Protein AF-A0A0J9XSH2-F1 (afdb_monomer)

Secondary structure (DSSP, 8-state):
-HHHHHHHHHHHHHHHHHHHHHHHHHHHHHH--HHHHHHHHHS-HHHHHHHHHHT--TTTTTTS-HHHHHHHHHHTS-TTS-HHHHHHHHHHHHHHHHHHHHHHHHIIIII--HHHHHHHHHHHHHHHHH-HHHHS-HHHHHHHHB-SS-BPPHHHHHHHHHHHHHHHHHHHHHHHHHHT--

Foldseek 3Di:
DVVVVVVVVVVVVVLVVVLVVLVCCVVVVLVPPVVLVVCLVPHDLLVSLLVVLVPLDLQVLVPDDPVSNVSCCVPQNPPPADSVLLRQLSNLLSVQVSVLSVVLSVCVPPVPPLVVSLVSLVVVLVCLVPPVPVSRPPVSVCSSQDDPPHGDDPSNNCSSNVVVSVSVSVSSVVSSVSRVPD

Organism: Brugia malayi (NCBI:txid6279)

Radius of gyration: 18.65 Å; Cα contacts (8 Å, |Δi|>4): 142; chains: 1; bounding box: 59×28×49 Å

Solvent-accessible surface area (backbone atoms only — not comparable to full-atom values): 10189 Å² total; per-residue (Å²): 120,68,71,64,57,57,54,48,54,61,49,46,58,58,46,49,55,58,44,49,54,51,51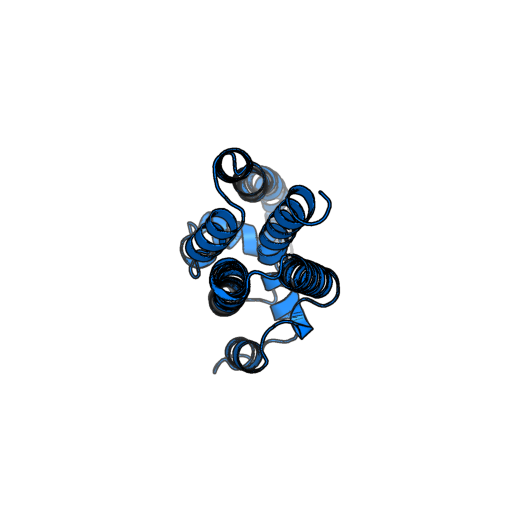,47,45,58,52,44,63,64,69,60,42,64,63,55,60,50,38,73,74,74,47,54,72,41,54,50,32,41,50,56,23,69,67,52,57,43,50,56,64,69,72,42,57,71,68,57,44,53,44,48,47,70,75,66,36,64,95,85,61,51,74,70,53,48,42,47,42,48,27,51,48,38,47,52,52,26,52,54,35,38,47,54,16,47,41,46,71,72,64,67,46,69,68,57,49,42,49,51,53,51,51,50,49,49,37,59,72,76,39,51,72,78,65,48,53,66,72,48,49,49,58,52,29,63,46,100,87,53,76,56,52,69,68,63,48,49,54,55,47,53,72,61,43,55,61,53,49,54,51,52,49,51,55,44,63,74,63,66,74,117

Mean predicted aligned error: 19.88 Å

Nearest PDB structures (foldseek):
  8abq-assembly2_D  TM=1.852E-01  e=5.324E+00  Homo sapiens
  4fzs-assembly1_A  TM=1.572E-01  e=5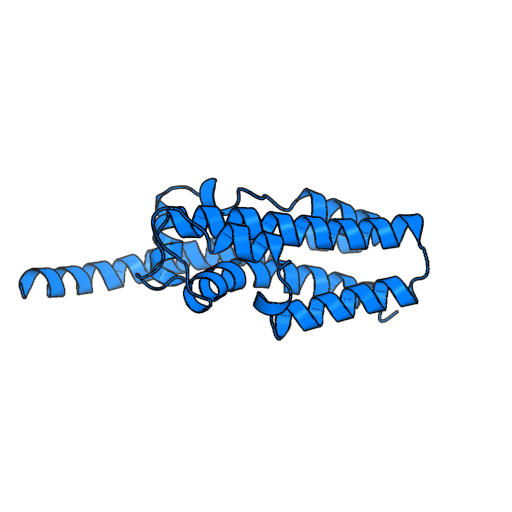.324E+00  Homo sapiens

Structure (mmCIF, N/CA/C/O backbone):
data_AF-A0A0J9XSH2-F1
#
_entry.id   AF-A0A0J9XSH2-F1
#
loop_
_atom_site.group_PDB
_atom_site.id
_atom_site.type_symbol
_atom_site.label_atom_id
_atom_site.label_alt_id
_atom_site.label_comp_id
_atom_site.label_asym_id
_atom_site.label_entity_id
_atom_site.label_seq_id
_atom_site.pdbx_PDB_ins_code
_atom_site.Cartn_x
_atom_site.Cartn_y
_atom_site.Cartn_z
_atom_site.occupancy
_atom_site.B_iso_or_equiv
_atom_site.auth_seq_id
_atom_site.auth_comp_id
_atom_site.auth_asym_id
_atom_site.auth_atom_id
_atom_site.pdbx_PDB_model_num
ATOM 1 N N . MET A 1 1 ? -35.737 3.400 24.859 1.00 38.53 1 MET A N 1
ATOM 2 C CA . MET A 1 1 ? -34.681 2.851 23.975 1.00 38.53 1 MET A CA 1
ATOM 3 C C . MET A 1 1 ? -35.020 2.986 22.488 1.00 38.53 1 MET A C 1
ATOM 5 O O . MET A 1 1 ? -34.117 3.213 21.700 1.00 38.53 1 MET A O 1
ATOM 9 N N . THR A 1 2 ? -36.297 2.952 22.095 1.00 33.91 2 THR A N 1
ATOM 10 C CA . THR A 1 2 ? -36.756 3.060 20.693 1.00 33.91 2 THR A CA 1
ATOM 11 C C . THR A 1 2 ? -36.551 4.449 20.059 1.00 33.91 2 THR A C 1
ATOM 13 O O . THR A 1 2 ? -36.193 4.539 18.891 1.00 33.91 2 THR A O 1
ATOM 16 N N . LEU A 1 3 ? -36.648 5.533 20.843 1.00 32.22 3 LEU A N 1
ATOM 17 C CA . LEU A 1 3 ? -36.472 6.916 20.354 1.00 32.22 3 LEU A CA 1
ATOM 18 C C . LEU A 1 3 ? -35.029 7.265 19.922 1.00 32.22 3 LEU A C 1
ATOM 20 O O . LEU A 1 3 ? -34.821 8.163 19.110 1.00 32.22 3 LEU A O 1
ATOM 24 N N . LEU A 1 4 ? -34.026 6.570 20.471 1.00 32.03 4 LEU A N 1
ATOM 25 C CA . LEU A 1 4 ? -32.612 6.748 20.107 1.00 32.03 4 LEU A CA 1
ATOM 26 C C . LEU A 1 4 ? -32.296 6.116 18.742 1.00 32.03 4 LEU A C 1
ATOM 28 O O . LEU A 1 4 ? -31.471 6.640 18.003 1.00 32.03 4 LEU A O 1
ATOM 32 N N . CYS A 1 5 ? -33.004 5.043 18.382 1.00 29.03 5 CYS A N 1
ATOM 33 C CA . CYS A 1 5 ? -32.832 4.341 17.110 1.00 29.03 5 CYS A CA 1
ATOM 34 C C . CYS A 1 5 ? -33.472 5.102 15.931 1.00 29.03 5 CYS A C 1
ATOM 36 O O . CYS A 1 5 ? -32.918 5.130 14.835 1.00 29.03 5 CYS A O 1
ATOM 38 N N . GLU A 1 6 ? -34.602 5.787 16.146 1.00 31.98 6 GLU A N 1
ATOM 39 C CA . GLU A 1 6 ? -35.232 6.622 15.107 1.00 31.98 6 GLU A CA 1
ATOM 40 C C . GLU A 1 6 ? -34.481 7.932 14.846 1.00 31.98 6 GLU A C 1
ATOM 42 O O . GLU A 1 6 ? -34.359 8.340 13.690 1.00 31.98 6 GLU A O 1
ATOM 47 N N . LYS A 1 7 ? -33.897 8.559 15.881 1.00 33.41 7 LYS A N 1
ATOM 48 C CA . LYS A 1 7 ? -33.006 9.714 15.680 1.00 33.41 7 LYS A CA 1
ATOM 49 C C . LYS A 1 7 ? -31.754 9.346 14.878 1.00 33.41 7 LYS A C 1
ATOM 51 O O . LYS A 1 7 ? -31.352 10.144 14.037 1.00 33.41 7 LYS A O 1
ATOM 56 N N . MET A 1 8 ? -31.205 8.138 15.065 1.00 30.08 8 MET A N 1
ATOM 57 C CA . MET A 1 8 ? -30.066 7.645 14.276 1.00 30.08 8 MET A CA 1
ATOM 58 C C . MET A 1 8 ? -30.385 7.488 12.787 1.00 30.08 8 MET A C 1
ATOM 60 O O . MET A 1 8 ? -29.514 7.748 11.963 1.00 30.08 8 MET A O 1
ATOM 64 N N . LYS A 1 9 ? -31.618 7.114 12.414 1.00 32.78 9 LYS A N 1
ATOM 65 C CA . LYS A 1 9 ? -31.999 6.964 10.998 1.00 32.78 9 LYS A CA 1
ATOM 66 C C . LYS A 1 9 ? -31.972 8.289 10.235 1.00 32.78 9 LYS A C 1
ATOM 68 O O . LYS A 1 9 ? -31.479 8.317 9.115 1.00 32.78 9 LYS A O 1
ATOM 73 N N . TYR A 1 10 ? -32.450 9.377 10.841 1.00 33.00 10 TYR A N 1
ATOM 74 C CA . TYR A 1 10 ? -32.443 10.697 10.198 1.00 33.00 10 TYR A CA 1
ATOM 75 C C . TYR A 1 10 ? -31.046 11.331 10.156 1.00 33.00 10 TYR A C 1
ATOM 77 O O . TYR A 1 10 ? -30.703 11.973 9.164 1.00 33.00 10 TYR A O 1
ATOM 85 N N . THR A 1 11 ? -30.207 11.111 11.176 1.00 37.81 11 THR A N 1
ATOM 86 C CA . THR A 1 11 ? -28.788 11.495 11.099 1.00 37.81 11 THR A CA 1
ATOM 87 C C . THR A 1 11 ? -28.023 10.650 10.091 1.00 37.81 11 THR A C 1
ATOM 89 O O . THR A 1 11 ? -27.187 11.207 9.395 1.00 37.81 11 THR A O 1
ATOM 92 N N . ALA A 1 12 ? -28.347 9.363 9.925 1.00 36.47 12 ALA A N 1
ATOM 93 C CA . ALA A 1 12 ? -27.684 8.493 8.956 1.00 36.47 12 ALA A CA 1
ATOM 94 C C . ALA A 1 12 ? -27.891 8.959 7.509 1.00 36.47 12 ALA A C 1
ATOM 96 O O . ALA A 1 12 ? -26.950 8.900 6.730 1.00 36.47 12 ALA A O 1
ATOM 97 N N . THR A 1 13 ? -29.068 9.481 7.142 1.00 39.28 13 THR A N 1
ATOM 98 C CA . THR A 1 13 ? -29.310 9.950 5.764 1.00 39.28 13 THR A CA 1
ATOM 99 C C . THR A 1 13 ? -28.586 11.264 5.457 1.00 39.28 13 THR A C 1
ATOM 101 O O . THR A 1 13 ? -28.052 11.424 4.366 1.00 39.28 13 THR A O 1
ATOM 104 N N . VAL A 1 14 ? -28.510 12.202 6.410 1.00 39.84 14 VAL A N 1
ATOM 105 C CA . VAL A 1 14 ? -27.771 13.469 6.217 1.00 39.84 14 VAL A CA 1
ATOM 106 C C . VAL A 1 14 ? -26.260 13.255 6.342 1.00 39.84 14 VAL A C 1
ATOM 108 O O . VAL A 1 14 ? -25.496 13.826 5.565 1.00 39.84 14 VAL A O 1
ATOM 111 N N . GLN A 1 15 ? -25.823 12.381 7.256 1.00 37.91 15 GLN A N 1
ATOM 112 C CA . GLN A 1 15 ? -24.434 11.938 7.319 1.00 37.91 15 GLN A CA 1
ATOM 113 C C . GLN A 1 15 ? -24.051 11.240 6.020 1.00 37.91 15 GLN A C 1
ATOM 115 O O . GLN A 1 15 ? -23.038 11.617 5.467 1.00 37.91 15 GLN A O 1
ATOM 120 N N . GLN A 1 16 ? -24.867 10.352 5.447 1.00 39.25 16 GLN A N 1
ATOM 121 C CA . GLN A 1 16 ? -24.555 9.699 4.168 1.00 39.25 16 GLN A CA 1
ATOM 122 C C . GLN A 1 16 ? -24.209 10.681 3.036 1.00 39.25 16 GLN A C 1
ATOM 124 O O . GLN A 1 16 ? -23.271 10.411 2.297 1.00 39.25 16 GLN A O 1
ATOM 129 N N . TYR A 1 17 ? -24.882 11.832 2.913 1.00 40.97 17 TYR A N 1
ATOM 130 C CA . TYR A 1 17 ? -24.556 12.808 1.859 1.00 40.97 17 TYR A CA 1
ATOM 131 C C . TYR A 1 17 ? -23.258 13.582 2.124 1.00 40.97 17 TYR A C 1
ATOM 133 O O . TYR A 1 17 ? -22.423 13.682 1.227 1.00 40.97 17 TYR A O 1
ATOM 141 N N . VAL A 1 18 ? -23.045 14.062 3.354 1.00 44.22 18 VAL A N 1
ATOM 142 C CA . VAL A 1 18 ? -21.781 14.724 3.744 1.00 44.22 18 VAL A CA 1
ATOM 143 C C . VAL A 1 18 ? -20.610 13.732 3.691 1.00 44.22 18 VAL A C 1
ATOM 145 O O . VAL A 1 18 ? -19.496 14.078 3.310 1.00 44.22 18 VAL A O 1
ATOM 148 N N . PHE A 1 19 ? -20.870 12.468 4.016 1.00 44.50 19 PHE A N 1
ATOM 149 C CA . PHE A 1 19 ? -19.901 11.382 3.951 1.00 44.50 19 PHE A CA 1
ATOM 150 C C . PHE A 1 19 ? -19.521 11.007 2.536 1.00 44.50 19 PHE A C 1
ATOM 152 O O . PHE A 1 19 ? -18.345 10.762 2.293 1.00 44.50 19 PHE A O 1
ATOM 159 N N . VAL A 1 20 ? -20.485 10.942 1.616 1.00 44.09 20 VAL A N 1
ATOM 160 C CA . VAL A 1 20 ? -20.175 10.680 0.213 1.00 44.09 20 VAL A CA 1
ATOM 161 C C . VAL A 1 20 ? -19.267 11.786 -0.298 1.00 44.09 20 VAL A C 1
ATOM 163 O O . VAL A 1 20 ? -18.233 11.451 -0.841 1.00 44.09 20 VAL A O 1
ATOM 166 N N . GLU A 1 21 ? -19.541 13.067 -0.042 1.00 40.28 21 GLU A N 1
ATOM 167 C CA . GLU A 1 21 ? -18.652 14.157 -0.477 1.00 40.28 21 GLU A CA 1
ATOM 168 C C . GLU A 1 21 ? -17.242 14.092 0.129 1.00 40.28 21 GLU A C 1
ATOM 170 O O . GLU A 1 21 ? -16.267 14.252 -0.601 1.00 40.28 21 GLU A O 1
ATOM 175 N N . ILE A 1 22 ? -17.106 13.814 1.430 1.00 46.38 22 ILE A N 1
ATOM 176 C CA . ILE A 1 22 ? -15.794 13.746 2.099 1.00 46.38 22 ILE A CA 1
ATOM 177 C C . ILE A 1 22 ? -15.006 12.503 1.670 1.00 46.38 22 ILE A C 1
ATOM 179 O O . ILE A 1 22 ? -13.802 12.593 1.434 1.00 46.38 22 ILE A O 1
ATOM 183 N N . PHE A 1 23 ? -15.666 11.349 1.542 1.00 45.00 23 PHE A N 1
ATOM 184 C CA . PHE A 1 23 ? -15.043 10.123 1.043 1.00 45.00 23 PHE A CA 1
ATOM 185 C C . PHE A 1 23 ? -14.668 10.273 -0.432 1.00 45.00 23 PHE A C 1
ATOM 187 O O . PHE A 1 23 ? -13.575 9.890 -0.833 1.00 45.00 23 PHE A O 1
ATOM 194 N N . PHE A 1 24 ? -15.524 10.918 -1.228 1.00 42.22 24 PHE A N 1
ATOM 195 C CA . PHE A 1 24 ? -15.224 11.259 -2.613 1.00 42.22 24 PHE A CA 1
ATOM 196 C C . PHE A 1 24 ? -14.065 12.251 -2.690 1.00 42.22 24 PHE A C 1
ATOM 198 O O . PHE A 1 24 ? -13.208 12.062 -3.530 1.00 42.22 24 PHE A O 1
ATOM 205 N N . GLN A 1 25 ? -13.952 13.242 -1.802 1.00 44.25 25 GLN A N 1
ATOM 206 C CA . GLN A 1 25 ? -12.785 14.131 -1.749 1.00 44.25 25 GLN A CA 1
ATOM 207 C C . GLN A 1 25 ? -11.510 13.398 -1.329 1.00 44.25 25 GLN A C 1
ATOM 209 O O . GLN A 1 25 ? -10.498 13.566 -1.990 1.00 44.25 25 GLN A O 1
ATOM 214 N N . LEU A 1 26 ? -11.540 12.543 -0.303 1.00 49.59 26 LEU A N 1
ATOM 215 C CA . LEU A 1 26 ? -10.377 11.734 0.092 1.00 49.59 26 LEU A CA 1
ATOM 216 C C . LEU A 1 26 ? -9.943 10.782 -1.031 1.00 49.59 26 LEU A C 1
ATOM 218 O O . LEU A 1 26 ? -8.756 10.701 -1.336 1.00 49.59 26 LEU A O 1
ATOM 222 N N . CYS A 1 27 ? -10.891 10.115 -1.692 1.00 43.66 27 CYS A N 1
ATOM 223 C CA . CYS A 1 27 ? -10.609 9.250 -2.833 1.00 43.66 27 CYS A CA 1
ATOM 224 C C . CYS A 1 27 ? -10.213 10.036 -4.091 1.00 43.66 27 CYS A C 1
ATOM 226 O O . CYS A 1 27 ? -9.375 9.556 -4.842 1.00 43.66 27 CYS A O 1
ATOM 228 N N . CYS A 1 28 ? -10.781 11.215 -4.360 1.00 38.72 28 CYS A N 1
ATOM 229 C CA . CYS A 1 28 ? -10.512 11.998 -5.572 1.00 38.72 28 CYS A CA 1
ATOM 230 C C . CYS A 1 28 ? -9.268 12.877 -5.458 1.00 38.72 28 CYS A C 1
ATOM 232 O O . CYS A 1 28 ? -8.533 12.957 -6.437 1.00 38.72 28 CYS A O 1
ATOM 234 N N . GLU A 1 29 ? -8.990 13.486 -4.304 1.00 41.72 29 GLU A N 1
ATOM 235 C CA . GLU A 1 29 ? -7.711 14.168 -4.058 1.00 41.72 29 GLU A CA 1
ATOM 236 C C . GLU A 1 29 ? -6.557 13.157 -4.063 1.00 41.72 29 GLU A C 1
ATOM 238 O O . GLU A 1 29 ? -5.481 13.478 -4.553 1.00 41.72 29 GLU A O 1
ATOM 243 N N . ALA A 1 30 ? -6.788 11.913 -3.618 1.00 44.94 30 ALA A N 1
ATOM 244 C CA . ALA A 1 30 ? -5.808 10.835 -3.761 1.00 44.94 30 ALA A CA 1
ATOM 245 C C . ALA A 1 30 ? -5.706 10.276 -5.197 1.00 44.94 30 ALA A C 1
ATOM 247 O O . ALA A 1 30 ? -4.618 9.911 -5.629 1.00 44.94 30 ALA A O 1
ATOM 248 N N . ARG A 1 31 ? -6.815 10.183 -5.953 1.00 41.69 31 ARG A N 1
ATOM 249 C CA . ARG A 1 31 ? -6.830 9.576 -7.306 1.00 41.69 31 ARG A CA 1
ATOM 250 C C . ARG A 1 31 ? -6.407 10.513 -8.425 1.00 41.69 31 ARG A C 1
ATOM 252 O O . ARG A 1 31 ? -5.946 10.037 -9.463 1.00 41.69 31 ARG A O 1
ATOM 259 N N . ILE A 1 32 ? -6.586 11.818 -8.258 1.00 45.00 32 ILE A N 1
ATOM 260 C CA . ILE A 1 32 ? -6.106 12.808 -9.219 1.00 45.00 32 ILE A CA 1
ATOM 261 C C . ILE A 1 32 ? -4.857 13.454 -8.638 1.00 45.00 32 ILE A C 1
ATOM 263 O O . ILE A 1 32 ? -4.803 14.656 -8.386 1.00 45.00 32 ILE A O 1
ATOM 267 N N . ASP A 1 33 ? -3.829 12.634 -8.440 1.00 59.72 33 ASP A N 1
ATOM 268 C CA . ASP A 1 33 ? -2.495 13.148 -8.198 1.00 59.72 33 ASP A CA 1
ATOM 269 C C . ASP A 1 33 ? -1.966 13.727 -9.525 1.00 59.72 33 ASP A C 1
ATOM 271 O O . ASP A 1 33 ? -1.267 13.080 -10.308 1.00 59.72 33 ASP A O 1
ATOM 275 N N . TYR A 1 34 ? -2.389 14.960 -9.837 1.00 51.34 34 TYR A N 1
ATOM 276 C CA . TYR A 1 34 ? -1.862 15.737 -10.964 1.00 51.34 34 TYR A CA 1
ATOM 277 C C . TYR A 1 34 ? -0.334 15.802 -10.914 1.00 51.34 34 TYR A C 1
ATOM 279 O O . TYR A 1 34 ? 0.316 15.830 -11.960 1.00 51.34 34 TYR A O 1
ATOM 287 N N . SER A 1 35 ? 0.223 15.778 -9.703 1.00 67.19 35 SER A N 1
ATOM 288 C CA . SER A 1 35 ? 1.653 15.697 -9.473 1.00 67.19 35 SER A CA 1
ATOM 289 C C . SER A 1 35 ? 2.203 14.350 -9.958 1.00 67.19 35 SER A C 1
ATOM 291 O O . SER A 1 35 ? 3.183 14.352 -10.694 1.00 67.19 35 SER A O 1
ATOM 293 N N . LEU A 1 36 ? 1.557 13.211 -9.687 1.00 68.88 36 LEU A N 1
ATOM 294 C CA . LEU A 1 36 ? 2.007 11.909 -10.206 1.00 68.88 36 LEU A CA 1
ATOM 295 C C . LEU A 1 36 ? 2.062 11.873 -11.739 1.00 68.88 36 LEU A C 1
ATOM 297 O O . LEU A 1 36 ? 3.066 11.450 -12.302 1.00 68.88 36 LEU A O 1
ATOM 301 N N . ASN A 1 37 ? 1.022 12.344 -12.434 1.00 71.81 37 ASN A N 1
ATOM 302 C CA . ASN A 1 37 ? 1.038 12.374 -13.903 1.00 71.81 37 ASN A CA 1
ATOM 303 C C . ASN A 1 37 ? 2.131 13.303 -14.455 1.00 71.81 37 ASN A C 1
ATOM 305 O O . ASN A 1 37 ? 2.766 12.971 -15.454 1.00 71.81 37 ASN A O 1
ATOM 309 N N . PHE A 1 38 ? 2.360 14.451 -13.809 1.00 74.44 38 PHE A N 1
ATOM 310 C CA . PHE A 1 38 ? 3.454 15.355 -14.163 1.00 74.44 38 PHE A CA 1
ATOM 311 C C . PHE A 1 38 ? 4.820 14.676 -13.987 1.00 74.44 38 PHE A C 1
ATOM 313 O O . PHE A 1 38 ? 5.671 14.762 -14.870 1.00 74.44 38 PHE A O 1
ATOM 320 N N . ARG A 1 39 ? 5.010 13.951 -12.882 1.00 71.94 39 ARG A N 1
ATOM 321 C CA . ARG A 1 39 ? 6.239 13.212 -12.572 1.00 71.94 39 ARG A CA 1
ATOM 322 C C . ARG A 1 39 ? 6.492 12.067 -13.545 1.00 71.94 39 ARG A C 1
ATOM 324 O O . ARG A 1 39 ? 7.592 11.959 -14.078 1.00 71.94 39 ARG A O 1
ATOM 331 N N . LEU A 1 40 ? 5.452 11.302 -13.892 1.00 76.31 40 LEU A N 1
ATOM 332 C CA . LEU A 1 40 ? 5.525 10.247 -14.914 1.00 76.31 40 LEU A CA 1
ATOM 333 C C . LEU A 1 40 ? 6.059 10.752 -16.267 1.00 76.31 40 LEU A C 1
ATOM 335 O O . LEU A 1 40 ? 6.633 9.971 -17.023 1.00 76.31 40 LEU A O 1
ATOM 339 N N . GLN A 1 41 ? 5.859 12.036 -16.584 1.00 76.38 41 GLN A N 1
ATOM 340 C CA . GLN A 1 41 ? 6.304 12.649 -17.838 1.00 76.38 41 GLN A CA 1
ATOM 341 C C . GLN A 1 41 ? 7.683 13.312 -17.752 1.00 76.38 41 GLN A C 1
ATOM 343 O O . GLN A 1 41 ? 8.360 13.400 -18.775 1.00 76.38 41 GLN A O 1
ATOM 348 N N . ASN A 1 42 ? 8.086 13.792 -16.571 1.00 80.94 42 ASN A N 1
ATOM 349 C CA . ASN A 1 42 ? 9.231 14.698 -16.428 1.00 80.94 42 ASN A CA 1
ATOM 350 C C . ASN A 1 42 ? 10.381 14.154 -15.572 1.00 80.94 42 ASN A C 1
ATOM 352 O O . ASN A 1 42 ? 11.469 14.719 -15.618 1.00 80.94 42 ASN A O 1
ATOM 356 N N . GLU A 1 43 ? 10.160 13.083 -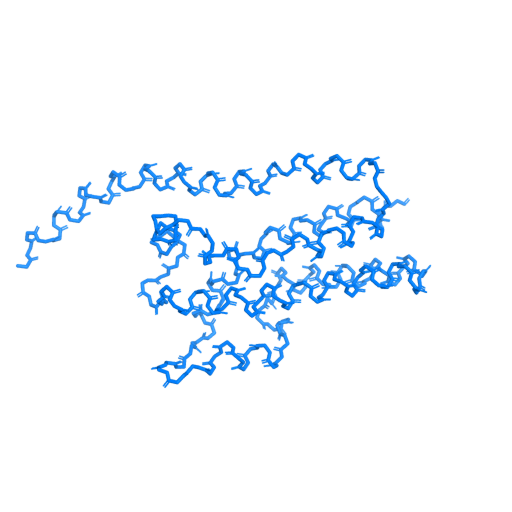14.815 1.00 81.81 43 GLU A N 1
ATOM 357 C CA . GLU A 1 43 ? 11.150 12.495 -13.908 1.00 81.81 43 GLU A CA 1
ATOM 358 C C . GLU A 1 43 ? 11.532 11.086 -14.362 1.00 81.81 43 GLU A C 1
ATOM 360 O O . GLU A 1 43 ? 10.753 10.381 -15.011 1.00 81.81 43 GLU A O 1
ATOM 365 N N . THR A 1 44 ? 12.738 10.655 -14.010 1.00 87.06 44 THR A N 1
ATOM 366 C CA . THR A 1 44 ? 13.179 9.270 -14.204 1.00 87.06 44 THR A CA 1
ATOM 367 C C . THR A 1 44 ? 12.425 8.321 -13.266 1.00 87.06 44 THR A C 1
ATOM 369 O O . THR A 1 44 ? 11.898 8.733 -12.236 1.00 87.06 44 THR A O 1
ATOM 372 N N . LEU A 1 45 ? 12.390 7.020 -13.579 1.00 87.25 45 LEU A N 1
ATOM 373 C CA . LEU A 1 45 ? 11.743 6.034 -12.700 1.00 87.25 45 LEU A CA 1
ATOM 374 C C . LEU A 1 45 ? 12.340 6.038 -11.285 1.00 87.25 45 LEU A C 1
ATOM 376 O O . LEU A 1 45 ? 11.602 5.912 -10.310 1.00 87.25 45 LEU A O 1
ATOM 380 N N . CYS A 1 46 ? 13.662 6.175 -11.166 1.00 89.38 46 CYS A N 1
ATOM 381 C CA . CYS A 1 46 ? 14.317 6.165 -9.863 1.00 89.38 46 CYS A CA 1
ATOM 382 C C . CYS A 1 46 ? 13.929 7.400 -9.037 1.00 89.38 46 CYS A C 1
ATOM 384 O O . CYS A 1 46 ? 13.586 7.256 -7.863 1.00 89.38 46 CYS A O 1
ATOM 386 N N . GLU A 1 47 ? 13.855 8.581 -9.663 1.00 87.56 47 GLU A N 1
ATOM 387 C CA . GLU A 1 47 ? 13.325 9.796 -9.029 1.00 87.56 47 GLU A CA 1
ATOM 388 C C . GLU A 1 47 ? 11.858 9.623 -8.622 1.00 87.56 47 GLU A C 1
ATOM 390 O O . GLU A 1 47 ? 11.507 9.918 -7.483 1.00 87.56 47 GLU A O 1
ATOM 395 N N . GLN A 1 48 ? 11.014 9.067 -9.495 1.00 87.94 48 GLN A N 1
ATOM 396 C CA . GLN A 1 48 ? 9.602 8.820 -9.189 1.00 87.94 48 GLN A CA 1
ATOM 397 C C . GLN A 1 48 ? 9.430 7.899 -7.975 1.00 87.94 48 GLN A C 1
ATOM 399 O O . GLN A 1 48 ? 8.625 8.192 -7.090 1.00 87.94 48 GLN A O 1
ATOM 404 N N . LEU A 1 49 ? 10.193 6.801 -7.906 1.00 90.56 49 LEU A N 1
ATOM 405 C CA . LEU A 1 49 ? 10.173 5.870 -6.774 1.00 90.56 49 LEU A CA 1
ATOM 406 C C . LEU A 1 49 ? 10.673 6.533 -5.487 1.00 90.56 49 LEU A C 1
ATOM 408 O O . LEU A 1 49 ? 10.073 6.339 -4.428 1.00 90.56 49 LEU A O 1
ATOM 412 N N . LEU A 1 50 ? 11.743 7.329 -5.575 1.00 90.06 50 LEU A N 1
ATOM 413 C CA . LEU A 1 50 ? 12.288 8.060 -4.435 1.00 90.06 50 LEU A CA 1
ATOM 414 C C . LEU A 1 50 ? 11.291 9.098 -3.912 1.00 90.06 50 LEU A C 1
ATOM 416 O O . LEU A 1 50 ? 11.034 9.164 -2.715 1.00 90.06 50 LEU A O 1
ATOM 420 N N . ILE A 1 51 ? 10.693 9.897 -4.792 1.00 87.56 51 ILE A N 1
ATOM 421 C CA . ILE A 1 51 ? 9.732 10.919 -4.378 1.00 87.56 51 ILE A CA 1
ATOM 422 C C . ILE A 1 51 ? 8.476 10.246 -3.814 1.00 87.56 51 ILE A C 1
ATOM 424 O O . ILE A 1 51 ? 7.993 10.657 -2.761 1.00 87.56 51 ILE A O 1
ATOM 428 N N . ALA A 1 52 ? 7.997 9.162 -4.433 1.00 88.00 52 ALA A N 1
ATOM 429 C CA . ALA A 1 52 ? 6.889 8.382 -3.892 1.00 88.00 52 ALA A CA 1
ATOM 430 C C . ALA A 1 52 ? 7.184 7.854 -2.479 1.00 88.00 52 ALA A C 1
ATOM 432 O O . ALA A 1 52 ? 6.299 7.880 -1.627 1.00 88.00 52 ALA A O 1
ATOM 433 N N . SER A 1 53 ? 8.416 7.415 -2.194 1.00 90.44 53 SER A N 1
ATOM 434 C CA . SER A 1 53 ? 8.777 6.960 -0.849 1.00 90.44 53 SER A CA 1
ATOM 435 C C . SER A 1 53 ? 8.838 8.100 0.177 1.00 90.44 53 SER A C 1
ATOM 437 O O . SER A 1 53 ? 8.448 7.924 1.336 1.00 90.44 53 SER A O 1
ATOM 439 N N . LEU A 1 54 ? 9.286 9.285 -0.245 1.00 87.44 54 LEU A N 1
ATOM 440 C CA . LEU A 1 54 ? 9.383 10.478 0.598 1.00 87.44 54 LEU A CA 1
ATOM 441 C C . LEU A 1 54 ? 8.018 11.108 0.905 1.00 87.44 54 LEU A C 1
ATOM 443 O O . LEU A 1 54 ? 7.827 11.659 1.987 1.00 87.44 54 LEU A O 1
ATOM 447 N N . GLU A 1 55 ? 7.063 11.013 -0.017 1.00 85.62 55 GLU A N 1
ATOM 448 C CA . GLU A 1 55 ? 5.715 11.573 0.136 1.00 85.62 55 GLU A CA 1
ATOM 449 C C . GLU A 1 55 ? 4.775 10.711 0.986 1.00 85.62 55 GLU A C 1
ATOM 451 O O . GLU A 1 55 ? 3.660 11.134 1.313 1.00 85.62 55 GLU A O 1
ATOM 456 N N . ILE A 1 56 ? 5.203 9.513 1.391 1.00 84.62 56 ILE A N 1
ATOM 457 C CA . ILE A 1 56 ? 4.434 8.697 2.329 1.00 84.62 56 ILE A CA 1
ATOM 458 C C . ILE A 1 56 ? 4.394 9.392 3.689 1.00 84.62 56 ILE A C 1
ATOM 460 O O . ILE A 1 56 ? 5.327 9.335 4.491 1.00 84.62 56 ILE A O 1
ATOM 464 N N . ASN A 1 57 ? 3.262 10.036 3.972 1.00 80.12 57 ASN A N 1
ATOM 465 C CA . ASN A 1 57 ? 3.008 10.616 5.278 1.00 80.12 57 ASN A CA 1
ATOM 466 C C . ASN A 1 57 ? 2.647 9.512 6.285 1.00 80.12 57 ASN A C 1
ATOM 468 O O . ASN A 1 57 ? 1.501 9.078 6.348 1.00 80.12 57 ASN A O 1
ATOM 472 N N . MET A 1 58 ? 3.597 9.111 7.133 1.00 79.81 58 MET A N 1
ATOM 473 C CA . MET A 1 58 ? 3.366 8.144 8.222 1.00 79.81 58 MET A CA 1
ATOM 474 C C . MET A 1 58 ? 2.291 8.583 9.234 1.00 79.81 58 MET A C 1
ATOM 476 O O . MET A 1 58 ? 1.807 7.771 10.017 1.00 79.81 58 MET A O 1
ATOM 480 N N . TRP A 1 59 ? 1.905 9.856 9.229 1.00 75.56 59 TRP A N 1
ATOM 481 C CA . TRP A 1 59 ? 0.899 10.444 10.111 1.00 75.56 59 TRP A CA 1
ATOM 482 C C . TRP A 1 59 ? -0.409 10.756 9.380 1.00 75.56 59 TRP A C 1
ATOM 484 O O . TRP A 1 59 ? -1.284 11.414 9.939 1.00 75.56 59 TRP A O 1
ATOM 494 N N . LYS A 1 60 ? -0.583 10.247 8.148 1.00 75.06 60 LYS A N 1
ATOM 495 C CA . LYS A 1 60 ? -1.683 10.628 7.252 1.00 75.06 60 LYS A CA 1
ATOM 496 C C . LYS A 1 60 ? -3.049 10.594 7.925 1.00 75.06 60 LYS A C 1
ATOM 498 O O . LYS A 1 60 ? -3.807 11.531 7.732 1.00 75.06 60 LYS A O 1
ATOM 503 N N . PHE A 1 61 ? -3.356 9.566 8.721 1.00 75.06 61 PHE A N 1
ATOM 504 C CA . PHE A 1 61 ? -4.636 9.499 9.430 1.00 75.06 61 PHE A CA 1
ATOM 505 C C . PHE A 1 61 ? -4.731 10.484 10.599 1.00 75.06 61 PHE A C 1
ATOM 507 O O . PHE A 1 61 ? -5.727 11.191 10.720 1.00 75.06 61 PHE A O 1
ATOM 514 N N . SER A 1 62 ? -3.703 10.549 11.451 1.00 75.50 62 SER A N 1
ATOM 515 C CA . SER A 1 62 ? -3.689 11.419 12.636 1.00 75.50 62 SER A CA 1
ATOM 516 C C . SER A 1 62 ? -3.692 12.907 12.292 1.00 75.50 62 SER A C 1
ATOM 518 O O . SER A 1 62 ? -4.179 13.707 13.087 1.00 75.50 62 SER A O 1
ATOM 520 N N . ASP A 1 63 ? -3.183 13.265 11.115 1.00 76.31 63 ASP A N 1
ATOM 521 C CA . ASP A 1 63 ? -3.141 14.643 10.624 1.00 76.31 63 ASP A CA 1
ATOM 522 C C . ASP A 1 63 ? -4.480 15.097 10.024 1.00 76.31 63 ASP A C 1
ATOM 524 O O . ASP A 1 63 ? -4.693 16.294 9.817 1.00 76.31 63 ASP A O 1
ATOM 528 N N . LEU A 1 64 ? -5.403 14.167 9.733 1.00 72.25 64 LEU A N 1
ATOM 529 C CA . LEU A 1 64 ? -6.732 14.536 9.254 1.00 72.25 64 LEU A CA 1
ATOM 530 C C . LEU A 1 64 ? -7.504 15.274 10.359 1.00 72.25 64 LEU A C 1
ATOM 532 O O . LEU A 1 64 ? -7.449 14.870 11.521 1.00 72.25 64 LEU A O 1
ATOM 536 N N . PRO A 1 65 ? -8.297 16.301 10.015 1.00 76.81 65 PRO A N 1
ATOM 537 C CA . PRO A 1 65 ? -9.268 16.890 10.930 1.00 76.81 65 PRO A CA 1
ATOM 538 C C . PRO A 1 65 ? -10.181 15.838 11.584 1.00 76.81 65 PRO A C 1
ATOM 540 O O . PRO A 1 65 ? -10.526 14.829 10.963 1.00 76.81 65 PRO A O 1
ATOM 543 N N . THR A 1 66 ? -10.585 16.060 12.841 1.00 73.19 66 THR A N 1
ATOM 544 C CA . THR A 1 66 ? -11.360 15.089 13.640 1.00 73.19 66 THR A CA 1
ATOM 545 C C . THR A 1 66 ? -12.637 14.621 12.943 1.00 73.19 66 THR A C 1
ATOM 547 O O . THR A 1 66 ? -13.000 13.452 13.039 1.00 73.19 66 THR A O 1
ATOM 550 N N . ASP A 1 67 ? -13.318 15.508 12.225 1.00 72.69 67 ASP A N 1
ATOM 551 C CA . ASP A 1 67 ? -14.499 15.205 11.418 1.00 72.69 67 ASP A CA 1
ATOM 552 C C . ASP A 1 67 ? -14.176 14.254 10.258 1.00 72.69 67 ASP A C 1
ATOM 554 O O . ASP A 1 67 ? -14.915 13.292 10.056 1.00 72.69 67 ASP A O 1
ATOM 558 N N . LYS A 1 68 ? -13.041 14.429 9.566 1.00 73.38 68 LYS A N 1
ATOM 559 C CA . LYS A 1 68 ? -12.573 13.489 8.529 1.00 73.38 68 LYS A CA 1
ATOM 560 C C . LYS A 1 68 ? -12.150 12.138 9.110 1.00 73.38 68 LYS A C 1
ATOM 562 O O . LYS A 1 68 ? -12.472 11.105 8.522 1.00 73.38 68 LYS A O 1
ATOM 567 N N . GLN A 1 69 ? -11.476 12.119 10.263 1.00 71.62 69 GLN A N 1
ATOM 568 C CA . GLN A 1 69 ? -11.147 10.864 10.958 1.00 71.62 69 GLN A CA 1
ATOM 569 C C . GLN A 1 69 ? -12.422 10.115 11.358 1.00 71.62 69 GLN A C 1
ATOM 571 O O . GLN A 1 69 ? -12.569 8.928 11.077 1.00 71.62 69 GLN A O 1
ATOM 576 N N . THR A 1 70 ? -13.372 10.835 11.962 1.00 70.50 70 THR A N 1
ATOM 577 C CA . THR A 1 70 ? -14.665 10.295 12.398 1.00 70.50 70 THR A CA 1
ATOM 578 C C . THR A 1 70 ? -15.479 9.796 11.212 1.00 70.50 70 THR A C 1
ATOM 580 O O . THR A 1 70 ? -16.080 8.730 11.297 1.00 70.50 70 THR A O 1
ATOM 583 N N . ALA A 1 71 ? -15.474 10.529 10.096 1.00 69.75 71 ALA A N 1
ATOM 584 C CA . ALA A 1 71 ? -16.116 10.085 8.871 1.00 69.75 71 ALA A CA 1
ATOM 585 C C . ALA A 1 71 ? -15.477 8.787 8.367 1.00 69.75 71 ALA A C 1
ATOM 587 O O . ALA A 1 71 ? -16.160 7.785 8.237 1.00 69.75 71 ALA A O 1
ATOM 588 N N . THR A 1 72 ? -14.157 8.745 8.201 1.00 67.00 72 THR A N 1
ATOM 589 C CA . THR A 1 72 ? -13.452 7.533 7.745 1.00 67.00 72 THR A CA 1
ATOM 590 C C . THR A 1 72 ? -13.775 6.314 8.621 1.00 67.00 72 THR A C 1
ATOM 592 O O . THR A 1 72 ? -14.097 5.248 8.102 1.00 67.00 72 THR A O 1
ATOM 595 N N . LEU A 1 73 ? -13.786 6.490 9.946 1.00 69.38 73 LEU A N 1
ATOM 596 C CA . LEU A 1 73 ? -14.150 5.444 10.905 1.00 69.38 73 LEU A CA 1
ATOM 597 C C . LEU A 1 73 ? -15.597 4.967 10.794 1.00 69.38 73 LEU A C 1
ATOM 599 O O . LEU A 1 73 ? -15.886 3.835 11.140 1.00 69.38 73 LEU A O 1
ATOM 603 N N . LEU A 1 74 ? -16.516 5.826 10.369 1.00 66.06 74 LEU A N 1
ATOM 604 C CA . LEU A 1 74 ? -17.936 5.499 10.274 1.00 66.06 74 LEU A CA 1
ATOM 605 C C . LEU A 1 74 ? -18.318 4.918 8.903 1.00 66.06 74 LEU A C 1
ATOM 607 O O . LEU A 1 74 ? -19.313 4.200 8.827 1.00 66.06 74 LEU A O 1
ATOM 611 N N . THR A 1 75 ? -17.575 5.220 7.828 1.00 65.81 75 THR A N 1
ATOM 612 C CA . THR A 1 75 ? -17.837 4.662 6.485 1.00 65.81 75 THR A CA 1
ATOM 613 C C . THR A 1 75 ? -17.008 3.443 6.145 1.00 65.81 75 THR A C 1
ATOM 615 O O . THR A 1 75 ? -17.525 2.552 5.479 1.00 65.81 75 THR A O 1
ATOM 618 N N . ALA A 1 76 ? -15.729 3.435 6.510 1.00 60.72 76 ALA A N 1
ATOM 619 C CA . ALA A 1 76 ? -14.782 2.439 6.014 1.00 60.72 76 ALA A CA 1
ATOM 620 C C . ALA A 1 76 ? -14.416 1.387 7.059 1.00 60.72 76 ALA A C 1
ATOM 622 O O . ALA A 1 76 ? -13.947 0.315 6.699 1.00 60.72 76 ALA A O 1
ATOM 623 N N . MET A 1 77 ? -14.619 1.681 8.343 1.00 65.44 77 MET A N 1
ATOM 624 C CA . MET A 1 77 ? -14.131 0.835 9.427 1.00 65.44 77 MET A CA 1
ATOM 625 C C . MET A 1 77 ? -15.327 0.336 10.250 1.00 65.44 77 MET A C 1
ATOM 627 O O . MET A 1 77 ? -16.213 1.122 10.586 1.00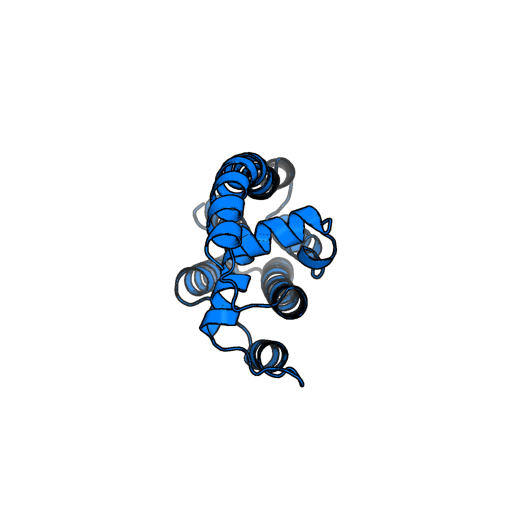 65.44 77 MET A O 1
ATOM 631 N N . PRO A 1 78 ? -15.439 -0.965 10.566 1.00 57.50 78 PRO A N 1
ATOM 632 C CA . PRO A 1 78 ? -16.475 -1.429 11.463 1.00 57.50 78 PRO A CA 1
ATOM 633 C C . PRO A 1 78 ? -16.277 -0.779 12.827 1.00 57.50 78 PRO A C 1
ATOM 635 O O . PRO A 1 78 ? -15.160 -0.465 13.243 1.00 57.50 78 PRO A O 1
ATOM 638 N N . CYS A 1 79 ? -17.372 -0.642 13.572 1.00 60.41 79 CYS A N 1
ATOM 639 C CA . CYS A 1 79 ? -17.386 -0.038 14.906 1.00 60.41 79 CYS A CA 1
ATOM 640 C C . CYS A 1 79 ? -16.514 -0.779 15.952 1.00 60.41 79 CYS A C 1
ATOM 642 O O . CYS A 1 79 ? -16.574 -0.454 17.136 1.00 60.41 79 CYS A O 1
ATOM 644 N N . THR A 1 80 ? -15.753 -1.797 15.540 1.00 67.44 80 THR A N 1
ATOM 645 C CA . THR A 1 80 ? -14.871 -2.641 16.349 1.00 67.44 80 THR A CA 1
ATOM 646 C C . THR A 1 80 ? -13.453 -2.081 16.502 1.00 67.44 80 THR A C 1
ATOM 648 O O . THR A 1 80 ? -12.760 -2.483 17.446 1.00 67.44 80 THR A O 1
ATOM 651 N N . VAL A 1 81 ? -13.027 -1.148 15.636 1.00 72.06 81 VAL A N 1
ATOM 652 C CA . VAL A 1 81 ? -11.683 -0.540 15.666 1.00 72.06 81 VAL A CA 1
ATOM 653 C C . VAL A 1 81 ? -11.760 0.894 16.195 1.00 72.06 81 VAL A C 1
ATOM 655 O O . VAL A 1 81 ? -12.520 1.719 15.691 1.00 72.06 81 VAL A O 1
ATOM 658 N N . SER A 1 82 ? -10.992 1.207 17.244 1.00 77.69 82 SER A N 1
ATOM 659 C CA . SER A 1 82 ? -10.985 2.549 17.839 1.00 77.69 82 SER A CA 1
ATOM 660 C C . SER A 1 82 ? -10.125 3.532 17.032 1.00 77.69 82 SER A C 1
ATOM 662 O O . SER A 1 82 ? -9.185 3.125 16.356 1.00 77.69 82 SER A O 1
ATOM 664 N N . VAL A 1 83 ? -10.377 4.844 17.156 1.00 76.31 83 VAL A N 1
ATOM 665 C CA . VAL A 1 83 ? -9.559 5.903 16.512 1.00 76.31 83 VAL A CA 1
ATOM 666 C C . VAL A 1 83 ? -8.070 5.732 16.838 1.00 76.31 83 VAL A C 1
ATOM 668 O O . VAL A 1 83 ? -7.209 5.872 15.970 1.00 76.31 83 VAL A O 1
ATOM 671 N N . THR A 1 84 ? -7.772 5.419 18.100 1.00 79.38 84 THR A N 1
ATOM 672 C CA . THR A 1 84 ? -6.407 5.232 18.597 1.00 79.38 84 THR A CA 1
ATOM 673 C C . THR A 1 84 ? -5.737 4.034 17.927 1.00 79.38 84 THR A C 1
ATOM 675 O O . THR A 1 84 ? -4.572 4.126 17.538 1.00 79.38 84 THR A O 1
ATOM 678 N N . ASP A 1 85 ? -6.479 2.938 17.741 1.00 80.44 85 ASP A N 1
ATOM 679 C CA . ASP A 1 85 ? -5.986 1.750 17.044 1.00 80.44 85 ASP A CA 1
ATOM 680 C C . ASP A 1 85 ? -5.739 2.048 15.566 1.00 80.44 85 ASP A C 1
ATOM 682 O O . ASP A 1 85 ? -4.669 1.724 15.063 1.00 80.44 85 ASP A O 1
ATOM 686 N N . VAL A 1 86 ? -6.659 2.745 14.888 1.00 80.62 86 VAL A N 1
ATOM 687 C CA . VAL A 1 86 ? -6.491 3.139 13.479 1.00 80.62 86 VAL A CA 1
ATOM 688 C C . VAL A 1 86 ? -5.245 3.987 13.287 1.00 80.62 86 VAL A C 1
ATOM 690 O O . VAL A 1 86 ? -4.434 3.683 12.420 1.00 80.62 86 VAL A O 1
ATOM 693 N N . SER A 1 87 ? -5.051 5.013 14.120 1.00 81.62 87 SER A N 1
ATOM 694 C CA . SER A 1 87 ? -3.867 5.873 14.042 1.00 81.62 87 SER A CA 1
ATOM 695 C C . SER A 1 87 ? -2.569 5.087 14.252 1.00 81.62 87 SER A C 1
ATOM 697 O O . SER A 1 87 ? -1.565 5.364 13.592 1.00 81.62 87 SER A O 1
ATOM 699 N N . LYS A 1 88 ? -2.579 4.096 15.150 1.00 83.62 88 LYS A N 1
ATOM 700 C CA . LYS A 1 88 ? -1.435 3.213 15.387 1.00 83.62 88 LYS A CA 1
ATOM 701 C C . LYS A 1 88 ? -1.183 2.290 14.191 1.00 83.62 88 LYS A C 1
ATOM 703 O O . LYS A 1 88 ? -0.049 2.234 13.719 1.00 83.62 88 LYS A O 1
ATOM 708 N N . ILE A 1 89 ? -2.219 1.595 13.710 1.00 85.44 89 ILE A N 1
ATOM 709 C CA . ILE A 1 89 ? -2.140 0.683 12.562 1.00 85.44 89 ILE A CA 1
ATOM 710 C C . ILE A 1 89 ? -1.622 1.450 11.348 1.00 85.44 89 ILE A C 1
ATOM 712 O O . ILE A 1 89 ? -0.611 1.057 10.775 1.00 85.44 89 ILE A O 1
ATOM 716 N N . SER A 1 90 ? -2.248 2.585 11.013 1.00 84.75 90 SER A N 1
ATOM 717 C CA . SER A 1 90 ? -1.863 3.393 9.858 1.00 84.75 90 SER A CA 1
ATOM 718 C C . SER A 1 90 ? -0.414 3.845 9.955 1.00 84.75 90 SER A C 1
ATOM 720 O O . SER A 1 90 ? 0.305 3.800 8.969 1.00 84.75 90 SER A O 1
ATOM 722 N N . LYS A 1 91 ? 0.053 4.248 11.140 1.00 86.50 91 LYS A N 1
ATOM 723 C CA . LYS A 1 91 ? 1.426 4.724 11.303 1.00 86.50 91 LYS A CA 1
ATOM 724 C C . LYS A 1 91 ? 2.457 3.631 11.041 1.00 86.50 91 LYS A C 1
ATOM 726 O O . LYS A 1 91 ? 3.400 3.851 10.283 1.00 86.50 91 LYS A O 1
ATOM 731 N N . GLU A 1 92 ? 2.306 2.477 11.687 1.00 88.88 92 GLU A N 1
ATOM 732 C CA . GLU A 1 92 ? 3.261 1.376 11.523 1.00 88.88 92 GLU A CA 1
ATOM 733 C C . GLU A 1 92 ? 3.180 0.789 10.107 1.00 88.88 92 GLU A C 1
ATOM 735 O O . GLU A 1 92 ? 4.212 0.532 9.493 1.00 88.88 92 GLU A O 1
ATOM 740 N N . PHE A 1 93 ? 1.975 0.683 9.542 1.00 89.56 93 PHE A N 1
ATOM 741 C CA . PHE A 1 93 ? 1.775 0.227 8.170 1.00 89.56 93 PHE A CA 1
ATOM 742 C C . PHE A 1 93 ? 2.383 1.178 7.133 1.00 89.56 93 PHE A C 1
ATOM 744 O O . PHE A 1 93 ? 3.129 0.753 6.260 1.00 89.56 93 PHE A O 1
ATOM 751 N N . LEU A 1 94 ? 2.133 2.485 7.232 1.00 89.06 94 LEU A N 1
ATOM 752 C CA . LEU A 1 94 ? 2.676 3.456 6.277 1.00 89.06 94 LEU A CA 1
ATOM 753 C C . LEU A 1 94 ? 4.202 3.536 6.349 1.00 89.06 94 LEU A C 1
ATOM 755 O O . LEU A 1 94 ? 4.855 3.773 5.336 1.00 89.06 94 LEU A O 1
ATOM 759 N N . LYS A 1 95 ? 4.789 3.286 7.522 1.00 90.19 95 LYS A N 1
ATOM 760 C CA . LYS A 1 95 ? 6.240 3.154 7.657 1.00 90.19 95 LYS A CA 1
ATOM 761 C C . LYS A 1 95 ? 6.782 1.936 6.899 1.00 90.19 95 LYS A C 1
ATOM 763 O O . LYS A 1 95 ? 7.817 2.044 6.247 1.00 90.19 95 LYS A O 1
ATOM 768 N N . ASP A 1 96 ? 6.085 0.808 6.965 1.00 91.50 96 ASP A N 1
ATOM 769 C CA . ASP A 1 96 ? 6.420 -0.409 6.218 1.00 91.50 96 ASP A CA 1
ATOM 770 C C . ASP A 1 96 ? 6.314 -0.178 4.694 1.00 91.50 96 ASP A C 1
ATOM 772 O O . ASP A 1 96 ? 7.268 -0.444 3.955 1.00 91.50 96 ASP A O 1
ATOM 776 N N . ILE A 1 97 ? 5.241 0.477 4.228 1.00 91.38 97 ILE A N 1
ATOM 777 C CA . ILE A 1 97 ? 5.098 0.903 2.823 1.00 91.38 97 ILE A CA 1
ATOM 778 C C . ILE A 1 97 ? 6.241 1.840 2.405 1.00 91.38 97 ILE A C 1
ATOM 780 O O . ILE A 1 97 ? 6.829 1.662 1.336 1.00 91.38 97 ILE A O 1
ATOM 784 N N . GLN A 1 98 ? 6.616 2.803 3.253 1.00 92.31 98 GLN A N 1
ATOM 785 C CA . GLN A 1 98 ? 7.731 3.711 2.977 1.00 92.31 98 GLN A CA 1
ATOM 786 C C . GLN A 1 98 ? 9.055 2.968 2.816 1.00 92.31 98 GLN A C 1
ATOM 788 O O . GLN A 1 98 ? 9.828 3.288 1.908 1.00 92.31 98 GLN A O 1
ATOM 793 N N . GLN A 1 99 ? 9.329 1.980 3.664 1.00 93.19 99 GLN A N 1
ATOM 794 C CA . GLN A 1 99 ? 10.548 1.182 3.569 1.00 93.19 99 GLN A CA 1
ATOM 795 C C . GLN A 1 99 ? 10.586 0.368 2.275 1.00 93.19 99 GLN A C 1
ATOM 797 O O . GLN A 1 99 ? 11.614 0.358 1.597 1.00 93.19 99 GLN A O 1
ATOM 802 N N . LYS A 1 100 ? 9.464 -0.239 1.884 1.00 93.38 100 LYS A N 1
ATOM 803 C CA . LYS A 1 100 ? 9.344 -0.999 0.632 1.00 93.38 100 LYS A CA 1
ATOM 804 C C . LYS A 1 100 ? 9.536 -0.121 -0.603 1.00 93.38 100 LYS A C 1
ATOM 806 O O . LYS A 1 100 ? 10.349 -0.454 -1.463 1.00 93.38 100 LYS A O 1
ATOM 811 N N . MET A 1 101 ? 8.888 1.044 -0.654 1.00 92.38 101 MET A N 1
ATOM 812 C CA . MET A 1 101 ? 9.072 2.005 -1.751 1.00 92.38 101 MET A CA 1
ATOM 813 C C . MET A 1 101 ? 10.507 2.544 -1.801 1.00 92.38 101 MET A C 1
ATOM 815 O O . MET A 1 101 ? 11.106 2.623 -2.871 1.00 92.38 101 MET A O 1
ATOM 819 N N . SER A 1 102 ? 11.103 2.835 -0.641 1.00 91.94 102 SER A N 1
ATOM 820 C CA . SER A 1 102 ? 12.505 3.268 -0.554 1.00 91.94 102 SER A CA 1
ATOM 821 C C . SER A 1 102 ? 13.474 2.182 -1.013 1.00 91.94 102 SER A C 1
ATOM 823 O O . SER A 1 102 ? 14.497 2.489 -1.619 1.00 91.94 102 SER A O 1
ATOM 825 N N . ARG A 1 103 ? 13.159 0.907 -0.757 1.00 92.81 103 ARG A N 1
ATOM 826 C CA . ARG A 1 103 ? 13.973 -0.211 -1.232 1.00 92.81 103 ARG A CA 1
ATOM 827 C C . ARG A 1 103 ? 13.920 -0.339 -2.749 1.00 92.81 103 ARG A C 1
ATOM 829 O O . ARG A 1 103 ? 14.967 -0.527 -3.352 1.00 92.81 103 ARG A O 1
ATOM 836 N N . LEU A 1 104 ? 12.752 -0.160 -3.366 1.00 93.88 104 LEU A N 1
ATOM 837 C CA . LEU A 1 104 ? 12.649 -0.100 -4.827 1.00 93.88 104 LEU A CA 1
ATOM 838 C C . LEU A 1 104 ? 13.460 1.068 -5.406 1.00 93.88 104 LEU A C 1
ATOM 840 O O . LEU A 1 104 ? 14.181 0.877 -6.381 1.00 93.88 104 LEU A O 1
ATOM 844 N N . ALA A 1 105 ? 13.399 2.251 -4.784 1.00 91.69 105 ALA A N 1
ATOM 845 C CA . ALA A 1 105 ? 14.206 3.401 -5.195 1.00 91.69 105 ALA A CA 1
ATOM 846 C C . ALA A 1 105 ? 15.715 3.113 -5.085 1.00 91.69 105 ALA A C 1
ATOM 848 O O . ALA A 1 105 ? 16.474 3.402 -6.006 1.00 91.69 105 ALA A O 1
ATOM 849 N N . TYR A 1 106 ? 16.144 2.475 -3.992 1.00 90.94 106 TYR A N 1
ATOM 850 C CA . TYR A 1 106 ? 17.533 2.058 -3.801 1.00 90.94 106 TYR A CA 1
ATOM 851 C C . TYR A 1 106 ? 17.990 1.044 -4.857 1.00 90.94 106 TYR A C 1
ATOM 853 O O . TYR A 1 106 ? 19.047 1.230 -5.455 1.00 90.94 106 TYR A O 1
ATOM 861 N N . MET A 1 107 ? 17.191 0.003 -5.120 1.00 90.50 107 MET A N 1
ATOM 862 C CA . MET A 1 107 ? 17.484 -0.982 -6.170 1.00 90.50 107 MET A CA 1
ATOM 863 C C . MET A 1 107 ? 17.598 -0.308 -7.543 1.00 90.50 107 MET A C 1
ATOM 865 O O . MET A 1 107 ? 18.497 -0.630 -8.315 1.00 90.50 107 MET A O 1
ATOM 869 N N . CYS A 1 108 ? 16.721 0.660 -7.824 1.00 91.00 108 CYS A N 1
ATOM 870 C CA . CYS A 1 108 ? 16.747 1.429 -9.065 1.00 91.00 108 CYS A CA 1
ATOM 871 C C . CYS A 1 108 ? 18.062 2.203 -9.236 1.00 91.00 108 CYS A C 1
ATOM 873 O O . CYS A 1 108 ? 18.668 2.134 -10.299 1.00 91.00 108 CYS A O 1
ATOM 875 N N . GLU A 1 109 ? 18.526 2.894 -8.191 1.00 86.12 109 GLU A N 1
ATOM 876 C CA . GLU A 1 109 ? 19.745 3.713 -8.242 1.00 86.12 109 GLU A CA 1
ATOM 877 C C . GLU A 1 109 ? 21.043 2.892 -8.214 1.00 86.12 109 GLU A C 1
ATOM 879 O O . GLU A 1 109 ? 22.003 3.223 -8.908 1.00 86.12 109 GLU A O 1
ATOM 884 N N . VAL A 1 110 ? 21.103 1.835 -7.398 1.00 85.19 110 VAL A N 1
ATOM 885 C CA . VAL A 1 110 ? 22.367 1.141 -7.092 1.00 85.19 110 VAL A CA 1
ATOM 886 C C . VAL A 1 110 ? 22.527 -0.172 -7.852 1.00 85.19 110 VAL A C 1
ATOM 888 O O . VAL A 1 110 ? 23.641 -0.497 -8.262 1.00 85.19 110 VAL A O 1
ATOM 891 N N . GLU A 1 111 ? 21.451 -0.941 -8.030 1.00 71.50 111 GLU A N 1
ATOM 892 C CA . GLU A 1 111 ? 21.533 -2.330 -8.510 1.00 71.50 111 GLU A CA 1
ATOM 893 C C . GLU A 1 111 ? 21.295 -2.461 -10.032 1.00 71.50 111 GLU A C 1
ATOM 895 O O . GLU A 1 111 ? 21.727 -3.447 -10.618 1.00 71.50 111 GLU A O 1
ATOM 900 N N . TYR A 1 112 ? 20.696 -1.449 -10.681 1.00 64.88 112 TYR A N 1
ATOM 901 C CA . TYR A 1 112 ? 20.585 -1.172 -12.136 1.00 64.88 112 TYR A CA 1
ATOM 902 C C . TYR A 1 112 ? 20.360 -2.337 -13.134 1.00 64.88 112 TYR A C 1
ATOM 904 O O . TYR A 1 112 ? 20.523 -2.141 -14.341 1.00 64.88 112 TYR A O 1
ATOM 912 N N . ASP A 1 113 ? 19.907 -3.520 -12.709 1.00 76.06 113 ASP A N 1
ATOM 913 C CA . ASP A 1 113 ? 19.235 -4.456 -13.613 1.00 76.06 113 ASP A CA 1
ATOM 914 C C . ASP A 1 113 ? 17.734 -4.145 -13.636 1.00 76.06 113 ASP A C 1
ATOM 916 O O . ASP A 1 113 ? 16.966 -4.517 -12.745 1.00 76.06 113 ASP A O 1
ATOM 920 N N . SER A 1 114 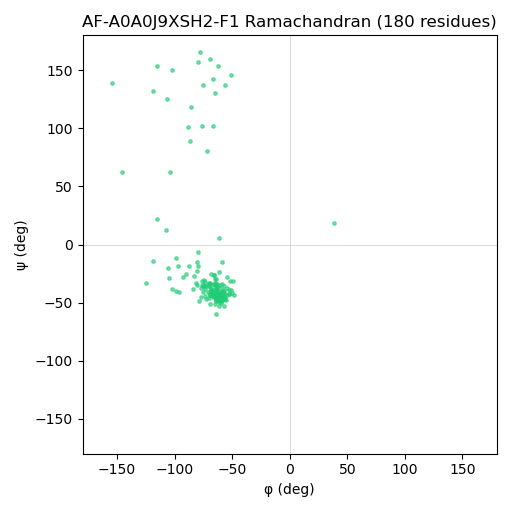? 17.307 -3.456 -14.698 1.00 82.44 114 SER A N 1
ATOM 921 C CA . SER A 1 114 ? 15.896 -3.146 -14.966 1.00 82.44 114 SER A CA 1
ATOM 922 C C . SER A 1 114 ? 14.974 -4.369 -14.862 1.00 82.44 114 SER A C 1
ATOM 924 O O . SER A 1 114 ? 13.825 -4.235 -14.439 1.00 82.44 114 SER A O 1
ATOM 926 N N . ILE A 1 115 ? 15.473 -5.571 -15.180 1.00 87.75 115 ILE A N 1
ATOM 927 C CA . ILE A 1 115 ? 14.710 -6.817 -15.084 1.00 87.75 115 ILE A CA 1
ATOM 928 C C . ILE A 1 115 ? 14.446 -7.163 -13.617 1.00 87.75 115 ILE A C 1
ATOM 930 O O . ILE A 1 115 ? 13.331 -7.565 -13.274 1.00 87.75 115 ILE A O 1
ATOM 934 N N . GLU A 1 116 ? 15.443 -7.019 -12.746 1.00 90.00 116 GLU A N 1
ATOM 935 C CA . GLU A 1 116 ? 15.299 -7.290 -11.314 1.00 90.00 116 GLU A CA 1
ATOM 936 C C . GLU A 1 116 ? 14.396 -6.264 -10.638 1.00 90.00 116 GLU A C 1
ATOM 938 O O . GLU A 1 116 ? 13.487 -6.656 -9.903 1.00 90.00 116 GLU A O 1
ATOM 943 N N . LEU A 1 117 ? 14.552 -4.975 -10.962 1.00 92.31 117 LEU A N 1
ATOM 944 C CA . LEU A 1 117 ? 13.657 -3.929 -10.465 1.00 92.31 117 LEU A CA 1
ATOM 945 C C . LEU A 1 117 ? 12.204 -4.205 -10.870 1.00 92.31 117 LEU A C 1
ATOM 947 O O . LEU A 1 117 ? 11.303 -4.178 -10.032 1.00 92.31 117 LEU A O 1
ATOM 951 N N . CYS A 1 118 ? 11.965 -4.539 -12.139 1.00 92.94 118 CYS A N 1
ATOM 952 C CA . CYS A 1 118 ? 10.626 -4.859 -12.617 1.00 92.94 118 CYS A CA 1
ATOM 953 C C . CYS A 1 118 ? 10.048 -6.122 -11.976 1.00 92.94 118 CYS A C 1
ATOM 955 O O . CYS A 1 118 ? 8.851 -6.160 -11.682 1.00 92.94 118 CYS A O 1
ATOM 957 N N . LYS A 1 119 ? 10.867 -7.147 -11.712 1.00 93.19 119 LYS A N 1
ATOM 958 C CA . LYS A 1 119 ? 10.438 -8.318 -10.934 1.00 93.19 119 LYS A CA 1
ATOM 959 C C . LYS A 1 119 ? 10.065 -7.931 -9.506 1.00 93.19 119 LYS A C 1
ATOM 961 O O . LYS A 1 119 ? 9.011 -8.355 -9.042 1.00 93.19 119 LYS A O 1
ATOM 966 N N . ALA A 1 120 ? 10.877 -7.110 -8.840 1.00 93.75 120 ALA A N 1
ATOM 967 C CA . ALA A 1 120 ? 10.615 -6.650 -7.480 1.00 93.75 120 ALA A CA 1
ATOM 968 C C . ALA A 1 120 ? 9.316 -5.833 -7.402 1.00 93.75 120 ALA A C 1
ATOM 970 O O . ALA A 1 120 ? 8.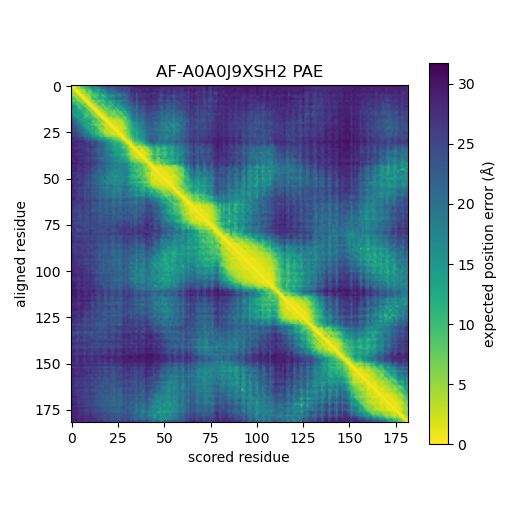459 -6.123 -6.570 1.00 93.75 120 ALA A O 1
ATOM 971 N N . MET A 1 121 ? 9.119 -4.886 -8.324 1.00 94.62 121 MET A N 1
ATOM 972 C CA . MET A 1 121 ? 7.893 -4.087 -8.412 1.00 94.62 121 MET A CA 1
ATOM 973 C C . MET A 1 121 ? 6.654 -4.955 -8.662 1.00 94.62 121 MET A C 1
ATOM 975 O O . MET A 1 121 ? 5.658 -4.813 -7.956 1.00 94.62 121 MET A O 1
ATOM 979 N N . ASN A 1 122 ? 6.703 -5.881 -9.627 1.00 94.69 122 ASN A N 1
ATOM 980 C CA . ASN A 1 122 ? 5.579 -6.783 -9.902 1.00 94.69 122 ASN A CA 1
ATOM 981 C C . ASN A 1 122 ? 5.286 -7.720 -8.726 1.00 94.69 122 ASN A C 1
ATOM 983 O O . ASN A 1 122 ? 4.121 -7.960 -8.412 1.00 94.69 122 ASN A O 1
ATOM 987 N N . SER A 1 123 ? 6.325 -8.248 -8.074 1.00 94.19 123 SER A N 1
ATOM 988 C CA . SER A 1 123 ? 6.168 -9.093 -6.890 1.00 94.19 123 SER A CA 1
ATOM 989 C C . SER A 1 123 ? 5.452 -8.328 -5.784 1.00 94.19 123 SER A C 1
ATOM 991 O O . SER A 1 123 ? 4.443 -8.804 -5.273 1.00 94.19 123 SER A O 1
ATOM 993 N N . LEU A 1 124 ? 5.923 -7.118 -5.470 1.00 94.50 124 LEU A N 1
ATOM 994 C CA . LEU A 1 124 ? 5.327 -6.276 -4.439 1.00 94.50 124 LEU A CA 1
ATOM 995 C C . LEU A 1 124 ? 3.874 -5.908 -4.767 1.00 94.50 124 LEU A C 1
ATOM 997 O O . LEU A 1 124 ? 3.000 -6.059 -3.918 1.00 94.50 124 LEU A O 1
ATOM 1001 N N . TYR A 1 125 ? 3.597 -5.507 -6.012 1.00 95.12 125 TYR A N 1
ATOM 1002 C CA . TYR A 1 125 ? 2.239 -5.215 -6.479 1.00 95.12 125 TYR A CA 1
ATOM 1003 C C . TYR A 1 125 ? 1.294 -6.408 -6.289 1.00 95.12 125 TYR A C 1
ATOM 1005 O O . TYR A 1 125 ? 0.180 -6.245 -5.791 1.00 95.12 125 TYR A O 1
ATOM 1013 N N . ASN A 1 126 ? 1.733 -7.610 -6.671 1.00 94.00 126 ASN A N 1
ATOM 1014 C CA . ASN A 1 126 ? 0.914 -8.811 -6.541 1.00 94.00 126 ASN A CA 1
ATOM 1015 C C . ASN A 1 126 ? 0.653 -9.152 -5.072 1.00 94.00 126 ASN A C 1
ATOM 1017 O O . ASN A 1 126 ? -0.490 -9.436 -4.731 1.00 94.00 126 ASN A O 1
ATOM 1021 N N . MET A 1 127 ? 1.672 -9.062 -4.210 1.00 91.94 127 MET A N 1
ATOM 1022 C CA . MET A 1 127 ? 1.534 -9.345 -2.777 1.00 91.94 127 MET A CA 1
ATOM 1023 C C . MET A 1 127 ? 0.587 -8.356 -2.093 1.00 91.94 127 MET A C 1
ATOM 1025 O O . MET A 1 127 ? -0.338 -8.783 -1.408 1.00 91.94 127 MET A O 1
ATOM 1029 N N . TRP A 1 128 ? 0.724 -7.052 -2.362 1.00 92.50 128 TRP A N 1
ATOM 1030 C CA . TRP A 1 128 ? -0.210 -6.038 -1.857 1.00 92.50 128 TRP A CA 1
ATOM 1031 C C . TRP A 1 128 ? -1.650 -6.274 -2.308 1.00 92.50 128 TRP A C 1
ATOM 1033 O O . TRP A 1 128 ? -2.581 -5.992 -1.564 1.00 92.50 128 TRP A O 1
ATOM 1043 N N . LYS A 1 129 ? -1.848 -6.797 -3.518 1.00 91.12 129 LYS A N 1
ATOM 1044 C CA . LYS A 1 129 ? -3.184 -7.031 -4.068 1.00 91.12 129 LYS A CA 1
ATOM 1045 C C . LYS A 1 129 ? -3.830 -8.329 -3.580 1.00 91.12 129 LYS A C 1
ATOM 1047 O O . LYS A 1 129 ? -5.055 -8.388 -3.519 1.00 91.12 129 LYS A O 1
ATOM 1052 N N . SER A 1 130 ? -3.049 -9.381 -3.325 1.00 90.25 130 SER A N 1
ATOM 1053 C CA . SER A 1 130 ? -3.583 -10.708 -2.992 1.00 90.25 130 SER A CA 1
ATOM 1054 C C . SER A 1 130 ? -3.598 -11.011 -1.500 1.00 90.25 130 SER A C 1
ATOM 1056 O O . SER A 1 130 ? -4.545 -11.634 -1.033 1.00 90.25 130 SER A O 1
ATOM 1058 N N . SER A 1 131 ? -2.548 -10.602 -0.784 1.00 87.31 131 SER A N 1
ATOM 1059 C CA . SER A 1 131 ? -2.295 -10.992 0.606 1.00 87.31 131 SER A CA 1
ATOM 1060 C C . SER A 1 131 ? -1.641 -9.842 1.392 1.00 87.31 131 SER A C 1
ATOM 1062 O O . SER A 1 131 ? -0.506 -9.976 1.858 1.00 87.31 131 SER A O 1
ATOM 1064 N N . PRO A 1 132 ? -2.313 -8.688 1.548 1.00 83.94 132 PRO A N 1
ATOM 1065 C CA . PRO A 1 132 ? -1.704 -7.496 2.136 1.00 83.94 132 PRO A CA 1
ATOM 1066 C C . PRO A 1 132 ? -1.212 -7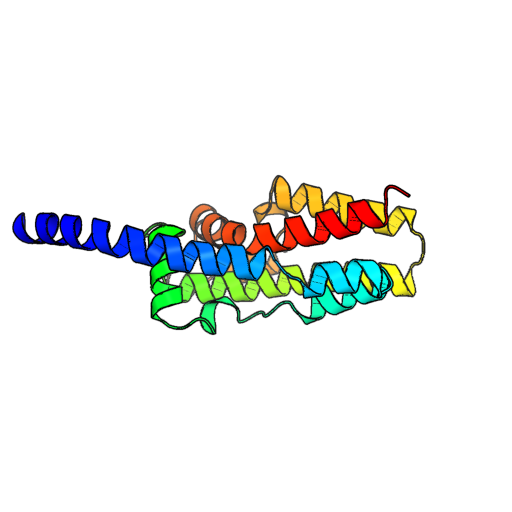.708 3.573 1.00 83.94 132 PRO A C 1
ATOM 1068 O O . PRO A 1 132 ? -0.164 -7.178 3.937 1.00 83.94 132 PRO A O 1
ATOM 1071 N N . LEU A 1 133 ? -1.912 -8.524 4.369 1.00 85.69 133 LEU A N 1
ATOM 1072 C CA . LEU A 1 133 ? -1.496 -8.881 5.727 1.00 85.69 133 LEU A CA 1
ATOM 1073 C C . LEU A 1 133 ? -0.224 -9.739 5.762 1.00 85.69 133 LEU A C 1
ATOM 1075 O O . LEU A 1 133 ? 0.637 -9.499 6.604 1.00 85.6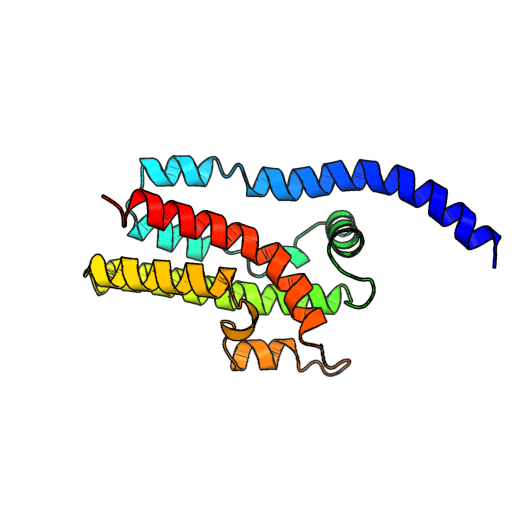9 133 LEU A O 1
ATOM 1079 N N . GLU A 1 134 ? -0.095 -10.717 4.858 1.00 83.62 134 GLU A N 1
ATOM 1080 C CA . GLU A 1 134 ? 1.082 -11.603 4.790 1.00 83.62 134 GLU A CA 1
ATOM 1081 C C . GLU A 1 134 ? 2.351 -10.842 4.402 1.00 83.62 134 GLU A C 1
ATOM 1083 O O . GLU A 1 134 ? 3.456 -11.249 4.756 1.00 83.62 134 GLU A O 1
ATOM 1088 N N . GLU A 1 135 ? 2.183 -9.734 3.684 1.00 82.50 135 GLU A N 1
ATOM 1089 C CA . GLU A 1 135 ? 3.288 -8.917 3.211 1.00 82.50 135 GLU A CA 1
ATOM 1090 C C . GLU A 1 135 ? 3.833 -7.979 4.296 1.00 82.50 135 GLU A C 1
ATOM 1092 O O . GLU A 1 135 ? 4.981 -7.546 4.208 1.00 82.50 135 GLU A O 1
ATOM 1097 N N . ILE A 1 136 ? 3.057 -7.639 5.330 1.00 83.31 136 ILE A N 1
ATOM 1098 C CA . ILE A 1 136 ? 3.537 -6.790 6.430 1.00 83.31 136 ILE A CA 1
ATOM 1099 C C . ILE A 1 136 ? 4.654 -7.521 7.182 1.00 83.31 136 ILE A C 1
ATOM 1101 O O . ILE A 1 136 ? 4.479 -8.665 7.604 1.00 83.31 136 ILE A O 1
ATOM 1105 N N . GLU A 1 137 ? 5.795 -6.855 7.411 1.00 82.56 137 GLU A N 1
ATOM 1106 C CA . GLU A 1 137 ? 6.883 -7.479 8.166 1.00 82.56 137 GLU A CA 1
ATOM 1107 C C . GLU A 1 137 ? 6.388 -7.945 9.544 1.00 82.56 137 GLU A C 1
ATOM 1109 O O . GLU A 1 137 ? 5.690 -7.212 10.249 1.00 82.56 137 GLU A O 1
ATOM 1114 N N . ASN A 1 138 ? 6.788 -9.149 9.968 1.00 83.06 138 ASN A N 1
ATOM 1115 C CA . ASN A 1 138 ? 6.359 -9.724 11.250 1.00 83.06 138 ASN A CA 1
ATOM 1116 C C . ASN A 1 138 ? 6.561 -8.758 12.428 1.00 83.06 138 ASN A C 1
ATOM 1118 O O . ASN A 1 138 ? 5.691 -8.644 13.288 1.00 83.06 138 ASN A O 1
ATOM 1122 N N . ASP A 1 139 ? 7.668 -8.014 12.450 1.00 82.81 139 ASP A N 1
ATOM 1123 C CA . ASP A 1 139 ? 7.945 -7.018 13.489 1.00 82.81 139 ASP A CA 1
ATOM 1124 C C . ASP A 1 139 ? 6.959 -5.839 13.464 1.00 82.81 139 ASP A C 1
ATOM 1126 O O . ASP A 1 139 ? 6.626 -5.279 14.514 1.00 82.81 139 ASP A O 1
ATOM 1130 N N . THR A 1 140 ? 6.493 -5.441 12.281 1.00 83.25 140 THR A N 1
ATOM 1131 C CA . THR A 1 140 ? 5.447 -4.427 12.094 1.00 83.25 140 THR A CA 1
ATOM 1132 C C . THR A 1 140 ? 4.102 -4.977 12.562 1.00 83.25 140 THR A C 1
ATOM 1134 O O . THR A 1 140 ? 3.416 -4.339 13.360 1.00 83.25 140 THR A O 1
ATOM 1137 N N . LEU A 1 141 ? 3.764 -6.206 12.171 1.00 84.44 141 LEU A N 1
ATOM 1138 C CA . LEU A 1 141 ? 2.551 -6.910 12.592 1.00 84.44 141 LEU A CA 1
ATOM 1139 C C . LEU A 1 141 ? 2.475 -7.076 14.117 1.00 84.44 141 LEU A C 1
ATOM 1141 O O . LEU A 1 141 ? 1.442 -6.808 14.732 1.00 84.44 141 LEU A O 1
ATOM 1145 N N . VAL A 1 142 ? 3.589 -7.444 14.753 1.00 84.38 142 VAL A N 1
ATOM 1146 C CA . VAL A 1 142 ? 3.725 -7.531 16.213 1.00 84.38 142 VAL A CA 1
ATOM 1147 C C . VAL A 1 142 ? 3.506 -6.165 16.859 1.00 84.38 142 VAL A C 1
ATOM 1149 O O . VAL A 1 142 ? 2.770 -6.071 17.843 1.00 84.38 142 VAL A O 1
ATOM 1152 N N . ARG A 1 143 ? 4.102 -5.096 16.314 1.00 83.44 143 ARG A N 1
ATOM 1153 C CA . ARG A 1 143 ? 3.897 -3.726 16.811 1.00 83.44 143 ARG A CA 1
ATOM 1154 C C . ARG A 1 143 ? 2.450 -3.283 16.686 1.00 83.44 143 ARG A C 1
ATOM 1156 O O . ARG A 1 143 ? 1.945 -2.659 17.618 1.00 83.44 143 ARG A O 1
ATOM 1163 N N . ILE A 1 144 ? 1.783 -3.629 15.589 1.00 83.94 144 ILE A N 1
ATOM 1164 C CA . ILE A 1 144 ? 0.366 -3.350 15.372 1.00 83.94 144 ILE A CA 1
ATOM 1165 C C . ILE A 1 144 ? -0.475 -4.100 16.412 1.00 83.94 144 ILE A C 1
ATOM 1167 O O . ILE A 1 144 ? -1.134 -3.458 17.235 1.00 83.94 144 ILE A O 1
ATOM 1171 N N . LYS A 1 145 ? -0.386 -5.436 16.444 1.00 81.62 145 LYS A N 1
ATOM 1172 C CA . LYS A 1 145 ? -1.278 -6.302 17.230 1.00 81.62 145 LYS A CA 1
ATOM 1173 C C . LYS A 1 145 ? -1.073 -6.216 18.737 1.00 81.62 145 LYS A C 1
ATOM 1175 O O . LYS A 1 145 ? -2.044 -6.314 19.485 1.00 81.62 145 LYS A O 1
ATOM 1180 N N . ASN A 1 146 ? 0.156 -5.997 19.202 1.00 72.94 146 ASN A N 1
ATOM 1181 C CA . ASN A 1 146 ? 0.432 -5.885 20.631 1.00 72.94 146 ASN A CA 1
ATOM 1182 C C . ASN A 1 146 ? 0.228 -4.439 21.100 1.00 72.94 146 ASN A C 1
ATOM 1184 O O . ASN A 1 146 ? 1.149 -3.619 21.101 1.00 72.94 146 ASN A O 1
ATOM 1188 N N . ALA A 1 147 ? -0.999 -4.104 21.502 1.00 62.78 147 ALA A N 1
ATOM 1189 C CA . ALA A 1 147 ? -1.270 -2.957 22.364 1.00 62.78 147 ALA A CA 1
ATOM 1190 C C . ALA A 1 147 ? -1.529 -3.434 23.802 1.00 62.78 147 ALA A C 1
ATOM 1192 O O . ALA A 1 147 ? -2.030 -4.532 24.026 1.00 62.78 147 ALA A O 1
ATOM 1193 N N . LYS A 1 148 ? -1.194 -2.595 24.792 1.00 62.22 148 LYS A N 1
ATOM 1194 C CA . LYS A 1 148 ? -1.420 -2.910 26.215 1.00 62.22 148 LYS A CA 1
ATOM 1195 C C . LYS A 1 148 ? -2.903 -3.102 26.563 1.00 62.22 148 LYS A C 1
ATOM 1197 O O . LYS A 1 148 ? -3.196 -3.735 27.570 1.00 62.22 148 LYS A O 1
ATOM 1202 N N . GLU A 1 149 ? -3.804 -2.529 25.768 1.00 66.56 149 GLU A N 1
ATOM 1203 C CA . GLU A 1 149 ? -5.230 -2.404 26.096 1.00 66.56 149 GLU A CA 1
ATOM 1204 C C . GLU A 1 149 ? -6.123 -3.389 25.325 1.00 66.56 149 GLU A C 1
ATOM 1206 O O . GLU A 1 149 ? -7.153 -3.809 25.846 1.00 66.56 149 GLU A O 1
ATOM 1211 N N . LYS A 1 150 ? -5.722 -3.798 24.115 1.00 72.44 150 LYS A N 1
ATOM 1212 C CA . LYS A 1 150 ? -6.459 -4.737 23.259 1.00 72.44 150 LYS A CA 1
ATOM 1213 C C . LYS A 1 150 ? -5.480 -5.453 22.326 1.00 72.44 150 LYS A C 1
ATOM 1215 O O . LYS A 1 150 ? -4.579 -4.824 21.775 1.00 72.44 150 LYS A O 1
ATOM 1220 N N . VAL A 1 151 ? -5.673 -6.756 22.133 1.00 81.12 151 VAL A N 1
ATOM 1221 C CA . VAL A 1 151 ? -5.020 -7.494 21.043 1.00 81.12 151 VAL A CA 1
ATOM 1222 C C . VAL A 1 151 ? -5.888 -7.327 19.802 1.00 81.12 151 VAL A C 1
ATOM 1224 O O . VAL A 1 151 ? -7.060 -7.706 19.823 1.00 81.12 151 VAL A O 1
ATOM 1227 N N . LEU A 1 152 ? -5.333 -6.718 18.756 1.00 83.75 152 LEU A N 1
ATOM 1228 C CA . LEU A 1 152 ? -6.040 -6.540 17.488 1.00 83.75 152 LEU A CA 1
ATOM 1229 C C . LEU A 1 152 ? -6.086 -7.863 16.721 1.00 83.75 152 LEU A C 1
ATOM 1231 O O . LEU A 1 152 ? -5.096 -8.600 16.673 1.00 83.75 152 LEU A O 1
ATOM 1235 N N . THR A 1 153 ? -7.246 -8.158 16.141 1.00 86.12 153 THR A N 1
ATOM 1236 C CA . THR A 1 153 ? -7.428 -9.308 15.247 1.00 86.12 153 THR A CA 1
ATOM 1237 C C . THR A 1 153 ? -6.856 -9.013 13.861 1.00 86.12 153 THR A C 1
ATOM 1239 O O . THR A 1 153 ? -6.565 -7.861 13.549 1.00 86.12 153 THR A O 1
ATOM 1242 N N . ASP A 1 154 ? -6.678 -10.042 13.030 1.00 86.56 154 ASP A N 1
ATOM 1243 C CA . ASP A 1 154 ? -6.310 -9.845 11.620 1.00 86.56 154 ASP A CA 1
ATOM 1244 C C . ASP A 1 154 ? -7.333 -8.970 10.895 1.00 86.56 154 ASP A C 1
ATOM 1246 O O . ASP A 1 154 ? -6.949 -7.985 10.278 1.00 86.56 154 ASP A O 1
ATOM 1250 N N . GLU A 1 155 ? -8.623 -9.239 11.097 1.00 83.81 155 GLU A N 1
ATOM 1251 C CA . GLU A 1 155 ? -9.722 -8.458 10.520 1.00 83.81 155 GLU A CA 1
ATOM 1252 C C . GLU A 1 155 ? -9.627 -6.967 10.897 1.00 83.81 155 GLU A C 1
ATOM 1254 O O . GLU A 1 155 ? -9.680 -6.109 10.017 1.00 83.81 155 GLU A O 1
ATOM 1259 N N . ASP A 1 156 ? -9.385 -6.643 12.179 1.00 82.81 156 ASP A N 1
ATOM 1260 C CA . ASP A 1 156 ? -9.210 -5.251 12.632 1.00 82.81 156 ASP A CA 1
ATOM 1261 C C . ASP A 1 156 ? -8.066 -4.530 11.886 1.00 82.81 156 ASP A C 1
ATOM 1263 O O . ASP A 1 156 ? -8.146 -3.325 11.647 1.00 82.81 156 ASP A O 1
ATOM 1267 N N . VAL A 1 157 ? -6.986 -5.248 11.554 1.00 87.19 157 VAL A N 1
ATOM 1268 C CA . VAL A 1 157 ? -5.824 -4.691 10.848 1.00 87.19 157 VAL A CA 1
ATOM 1269 C C . VAL A 1 157 ? -6.112 -4.554 9.357 1.00 87.19 157 VAL A C 1
ATOM 1271 O O . VAL A 1 157 ? -5.878 -3.478 8.808 1.00 87.19 157 VAL A O 1
ATOM 1274 N N . GLU A 1 158 ? -6.637 -5.607 8.729 1.00 86.88 158 GLU A N 1
ATOM 1275 C CA . GLU A 1 158 ? -6.913 -5.694 7.288 1.00 86.88 158 GLU A CA 1
ATOM 1276 C C . GLU A 1 158 ? -7.809 -4.546 6.815 1.00 86.88 158 GLU A C 1
ATOM 1278 O O . GLU A 1 158 ? -7.452 -3.798 5.907 1.00 86.88 158 GLU A O 1
ATOM 1283 N N . ILE A 1 159 ? -8.903 -4.301 7.540 1.00 80.19 159 ILE A N 1
ATOM 1284 C CA . ILE A 1 159 ? -9.830 -3.196 7.269 1.00 80.19 159 ILE A CA 1
ATOM 1285 C C . ILE A 1 159 ? -9.111 -1.846 7.185 1.00 80.19 159 ILE A C 1
ATOM 1287 O O . ILE A 1 159 ? -9.444 -1.000 6.352 1.00 80.19 159 ILE A O 1
ATOM 1291 N N . VAL A 1 160 ? -8.167 -1.600 8.096 1.00 80.25 160 VAL A N 1
ATOM 1292 C CA . VAL A 1 160 ? -7.480 -0.311 8.162 1.00 80.25 160 VAL A CA 1
ATOM 1293 C C . VAL A 1 160 ? -6.441 -0.205 7.060 1.00 80.25 160 VAL A C 1
ATOM 1295 O O . VAL A 1 160 ? -6.355 0.841 6.419 1.00 80.25 160 VAL A O 1
ATOM 1298 N N . ILE A 1 161 ? -5.648 -1.255 6.841 1.00 86.88 161 ILE A N 1
ATOM 1299 C CA . ILE A 1 161 ? -4.574 -1.216 5.847 1.00 86.88 161 ILE A CA 1
ATOM 1300 C C . ILE A 1 161 ? -5.129 -1.145 4.426 1.00 86.88 161 ILE A C 1
ATOM 1302 O O . ILE A 1 161 ? -4.597 -0.363 3.642 1.00 86.88 161 ILE A O 1
ATOM 1306 N N . ASP A 1 162 ? -6.223 -1.849 4.118 1.00 83.50 162 ASP A N 1
ATOM 1307 C CA . ASP A 1 162 ? -6.823 -1.883 2.779 1.00 83.50 162 ASP A CA 1
ATOM 1308 C C . ASP A 1 162 ? -7.186 -0.476 2.298 1.00 83.50 162 ASP A C 1
ATOM 1310 O O . ASP A 1 162 ? -6.865 -0.093 1.170 1.00 83.50 162 ASP A O 1
ATOM 1314 N N . PHE A 1 163 ? -7.747 0.345 3.193 1.00 79.12 163 PHE A N 1
ATOM 1315 C CA . PHE A 1 163 ? -8.076 1.739 2.901 1.00 79.12 163 PHE A CA 1
ATOM 1316 C C . PHE A 1 163 ? -6.857 2.560 2.446 1.00 79.12 163 PHE A C 1
ATOM 1318 O O . PHE A 1 163 ? -6.956 3.364 1.518 1.00 79.12 163 PHE A O 1
ATOM 1325 N N . PHE A 1 164 ? -5.700 2.386 3.091 1.00 80.88 164 PHE A N 1
ATOM 1326 C CA . PHE A 1 164 ? -4.484 3.115 2.717 1.00 80.88 164 PHE A CA 1
ATOM 1327 C C . PHE A 1 164 ? -3.777 2.484 1.517 1.00 80.88 164 PHE A C 1
ATOM 1329 O O . PHE A 1 164 ? -3.181 3.199 0.708 1.00 80.88 164 PHE A O 1
ATOM 1336 N N . LEU A 1 165 ? -3.827 1.159 1.409 1.00 87.19 165 LEU A N 1
ATOM 1337 C CA . LEU A 1 165 ? -3.043 0.387 0.461 1.00 87.19 165 LEU A CA 1
ATOM 1338 C C . LEU A 1 165 ? -3.495 0.587 -0.986 1.00 87.19 165 LEU A C 1
ATOM 1340 O O . LEU A 1 165 ? -2.643 0.632 -1.872 1.00 87.19 165 LEU A O 1
ATOM 1344 N N . GLU A 1 166 ? -4.795 0.787 -1.232 1.00 84.06 166 GLU A N 1
ATOM 1345 C CA . GLU A 1 166 ? -5.327 1.022 -2.584 1.00 84.06 166 GLU A CA 1
ATOM 1346 C C . GLU A 1 166 ? -4.565 2.119 -3.346 1.00 84.06 166 GLU A C 1
ATOM 1348 O O . GLU A 1 166 ? -4.263 1.969 -4.532 1.00 84.06 166 GLU A O 1
ATOM 1353 N N . MET A 1 167 ? -4.216 3.211 -2.662 1.00 81.38 167 MET A N 1
ATOM 1354 C CA . MET A 1 167 ? -3.501 4.338 -3.264 1.00 81.38 167 MET A CA 1
ATOM 1355 C C . MET A 1 167 ? -2.093 3.935 -3.726 1.00 81.38 167 MET A C 1
ATOM 1357 O O . MET A 1 167 ? -1.663 4.306 -4.818 1.00 81.38 167 MET A O 1
ATOM 1361 N N . TYR A 1 168 ? -1.386 3.146 -2.917 1.00 88.25 168 TYR A N 1
ATOM 1362 C CA . TYR A 1 168 ? -0.026 2.703 -3.223 1.00 88.25 168 TYR A CA 1
ATOM 1363 C C . TYR A 1 168 ? -0.003 1.593 -4.272 1.00 88.25 168 TYR A C 1
ATOM 1365 O O . TYR A 1 168 ? 0.911 1.553 -5.095 1.00 88.25 168 TYR A O 1
ATOM 1373 N N . ILE A 1 169 ? -1.034 0.742 -4.305 1.00 91.12 169 ILE A N 1
ATOM 1374 C CA . ILE A 1 169 ? -1.239 -0.233 -5.381 1.00 91.12 169 ILE A CA 1
ATOM 1375 C C . ILE A 1 169 ? -1.405 0.483 -6.727 1.00 91.12 169 ILE A C 1
ATOM 1377 O O . ILE A 1 169 ? -0.743 0.093 -7.691 1.00 91.12 169 ILE A O 1
ATOM 1381 N N . ASP A 1 170 ? -2.247 1.523 -6.815 1.00 88.94 170 ASP A N 1
ATOM 1382 C CA . ASP A 1 170 ? -2.435 2.277 -8.068 1.00 88.94 170 ASP A CA 1
ATOM 1383 C C . ASP A 1 170 ? -1.138 2.966 -8.509 1.00 88.94 170 ASP A C 1
ATOM 1385 O O . ASP A 1 170 ? -0.744 2.883 -9.674 1.00 88.94 170 ASP A O 1
ATOM 1389 N N . GLN A 1 171 ? -0.433 3.597 -7.567 1.00 88.12 171 GLN A N 1
ATOM 1390 C CA . GLN A 1 171 ? 0.830 4.274 -7.848 1.00 88.12 171 GLN A CA 1
ATOM 1391 C C . GLN A 1 171 ? 1.895 3.296 -8.369 1.00 88.12 171 GLN A C 1
ATOM 1393 O O . GLN A 1 171 ? 2.490 3.533 -9.423 1.00 88.12 171 GLN A O 1
ATOM 1398 N N . LEU A 1 172 ? 2.089 2.163 -7.686 1.00 91.75 172 LEU A N 1
ATOM 1399 C CA . LEU A 1 172 ? 3.048 1.139 -8.099 1.00 91.75 172 LEU A CA 1
ATOM 1400 C C . LEU A 1 172 ? 2.668 0.520 -9.450 1.00 91.75 172 LEU A C 1
ATOM 1402 O O . LEU A 1 172 ? 3.534 0.323 -10.303 1.00 91.75 172 LEU A O 1
ATOM 1406 N N . TYR A 1 173 ? 1.377 0.270 -9.685 1.00 92.88 173 TYR A N 1
ATOM 1407 C CA . TYR A 1 173 ? 0.888 -0.220 -10.972 1.00 92.88 173 TYR A CA 1
ATOM 1408 C C . TYR A 1 173 ? 1.256 0.719 -12.122 1.00 92.88 173 TYR A C 1
ATOM 1410 O O . TYR A 1 173 ? 1.737 0.261 -13.159 1.00 92.88 173 TYR A O 1
ATOM 1418 N N . ARG A 1 174 ? 1.089 2.035 -11.940 1.00 90.25 174 ARG A N 1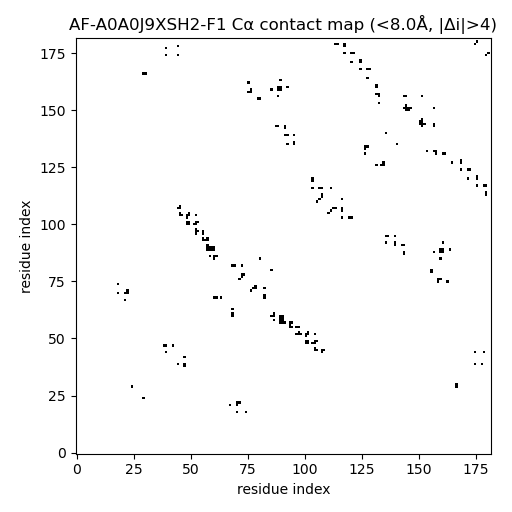
ATOM 1419 C CA . ARG A 1 174 ? 1.462 3.027 -12.959 1.00 90.25 174 ARG A CA 1
ATOM 1420 C C . ARG A 1 174 ? 2.955 3.002 -13.259 1.00 90.25 174 ARG A C 1
ATOM 1422 O O . ARG A 1 174 ? 3.308 2.985 -14.435 1.00 90.25 174 ARG A O 1
ATOM 1429 N N . PHE A 1 175 ? 3.808 2.913 -12.237 1.00 90.94 175 PHE A N 1
ATOM 1430 C CA . PHE A 1 175 ? 5.255 2.778 -12.431 1.00 90.94 175 PHE A CA 1
ATOM 1431 C C . PHE A 1 175 ? 5.615 1.522 -13.229 1.00 90.94 175 PHE A C 1
ATOM 1433 O O . PHE A 1 175 ? 6.448 1.584 -14.134 1.00 90.94 175 PHE A O 1
ATOM 1440 N N . ILE A 1 176 ? 4.962 0.388 -12.945 1.00 92.19 176 ILE A N 1
ATOM 1441 C CA . ILE A 1 176 ? 5.158 -0.852 -13.711 1.00 92.19 176 ILE A CA 1
ATOM 1442 C C . ILE A 1 176 ? 4.756 -0.632 -15.176 1.00 92.19 176 ILE A C 1
ATOM 1444 O O . ILE A 1 176 ? 5.522 -0.970 -16.078 1.00 92.19 176 ILE A O 1
ATOM 1448 N N . GLN A 1 177 ? 3.584 -0.040 -15.426 1.00 89.81 177 GLN A N 1
ATOM 1449 C CA . GLN A 1 177 ? 3.078 0.203 -16.781 1.00 89.81 177 GLN A CA 1
ATOM 1450 C C . GLN A 1 177 ? 4.022 1.073 -17.616 1.00 89.81 177 GLN A C 1
ATOM 1452 O O . GLN A 1 177 ? 4.248 0.789 -18.790 1.00 89.81 177 GLN A O 1
ATOM 1457 N N . THR A 1 178 ? 4.607 2.113 -17.023 1.00 84.00 178 THR A N 1
ATOM 1458 C CA . THR A 1 178 ? 5.474 3.048 -17.751 1.00 84.00 178 THR A CA 1
ATOM 1459 C C . THR A 1 178 ? 6.895 2.548 -17.986 1.00 84.00 178 THR A C 1
ATOM 1461 O O . THR A 1 178 ? 7.583 3.092 -18.859 1.00 84.00 178 THR A O 1
ATOM 1464 N N . SER A 1 179 ? 7.341 1.546 -17.225 1.00 85.25 179 SER A N 1
ATOM 1465 C CA . SER A 1 179 ? 8.762 1.193 -17.140 1.00 85.25 179 SER A CA 1
ATOM 1466 C C . SER A 1 179 ? 9.076 -0.260 -17.474 1.00 85.25 179 SER A C 1
ATOM 1468 O O . SER A 1 179 ? 10.130 -0.524 -18.040 1.00 85.25 179 SER A O 1
ATOM 1470 N N . CYS A 1 180 ? 8.181 -1.196 -17.153 1.00 88.00 180 CYS A N 1
ATOM 1471 C CA . CYS A 1 180 ? 8.447 -2.634 -17.265 1.00 88.00 180 CYS A CA 1
ATOM 1472 C C . CYS A 1 180 ? 7.883 -3.284 -18.528 1.00 88.00 180 CYS A C 1
ATOM 1474 O O . CYS A 1 180 ? 8.218 -4.427 -18.826 1.00 88.00 180 CYS A O 1
ATOM 1476 N N . PHE A 1 181 ? 7.022 -2.573 -19.256 1.00 75.56 181 PHE A N 1
ATOM 1477 C CA . PHE A 1 181 ? 6.402 -3.047 -20.497 1.00 75.56 181 PHE A CA 1
ATOM 1478 C C . PHE A 1 181 ? 6.833 -2.231 -21.730 1.00 75.56 181 PHE A C 1
ATOM 1480 O O . PHE A 1 181 ? 6.117 -2.212 -22.731 1.00 75.56 181 PHE A O 1
ATOM 1487 N N . LYS A 1 182 ? 7.979 -1.544 -21.653 1.00 58.59 182 LYS A N 1
ATOM 1488 C CA . LYS A 1 182 ? 8.639 -0.906 -22.803 1.00 58.59 182 LYS A CA 1
ATOM 1489 C C . LYS A 1 182 ? 9.583 -1.884 -23.488 1.00 58.59 182 LYS A C 1
ATOM 1491 O O . LYS A 1 182 ? 9.642 -1.826 -24.734 1.00 58.59 182 LYS A O 1
#

pLDDT: mean 74.61, std 18.6, range [29.03, 95.12]

Sequence (182 aa):
MTLLCEKMKYTATVQQYVFVEIFFQLCCEARIDYSLNFRLQNETLCEQLLIASLEINMWKFSDLPTDKQTATLLTAMPCTVSVTDVSKISKEFLKDIQQKMSRLAYMCEVEYDSIELCKAMNSLYNMWKSSPLEEIENDTLVRIKNAKEKVLTDEDVEIVIDFFLEMYIDQLYRFIQTSCFK